Protein AF-0000000079816513 (afdb_homodimer)

Nearest PDB structures (foldseek):
  2ws3-assembly3_D  TM=4.710E-01  e=4.550E+00  Escherichia coli
  2wu5-assembly1_H  TM=4.753E-01  e=5.074E+00  Escherichia coli
  2wdq-assembly3_H  TM=4.737E-01  e=9.753E+00  Escherichia coli
  2wu5-assembly1_H  TM=4.746E-01  e=5.074E+00  Escherichia coli
  2ws3-assembly3_D  TM=4.704E-01  e=4.550E+00  Escherichia coli

Organism: NCBI:txid1608957

Solvent-accessible surface area (backbone atoms only — not comparable to full-atom values): 12950 Å² total; per-residue (Å²): 104,68,65,37,52,44,74,38,59,80,38,69,68,30,50,51,47,58,62,52,41,54,63,52,40,39,49,37,13,51,51,31,48,49,48,52,50,50,39,60,73,70,63,46,84,80,66,44,86,90,34,68,68,41,43,31,54,38,30,60,35,71,69,43,30,51,34,53,51,38,43,51,52,37,52,42,49,51,51,46,49,50,50,54,53,48,20,64,73,70,71,48,91,47,42,65,25,44,53,32,26,74,76,38,44,38,48,7,52,36,47,41,53,50,52,50,53,51,51,52,60,70,72,103,103,67,64,38,51,44,74,40,61,81,38,68,66,29,51,52,46,58,62,52,41,57,63,51,40,40,50,38,14,51,51,31,49,49,47,52,50,48,39,60,73,70,62,48,84,81,65,46,84,90,35,68,68,40,42,30,53,38,31,61,35,69,68,42,29,51,34,53,50,37,43,52,52,38,51,43,51,51,51,46,49,50,49,52,52,49,21,63,74,69,70,47,90,47,40,67,26,45,54,32,26,74,77,38,43,39,49,7,52,35,48,41,53,51,51,51,52,51,51,53,59,71,72,102

Secondary structure (DSSP, 8-state):
-HHHHHH-TT-HHHHHHHHHHHHHHHHHHHHHHHHHHHHHHTTPPPP-TT-HHHHHHHHHSHHHHHHHHHHHHHHHHHHHHHHHHHHHHHT---HHHHHHHHHSHHHHHHHHHHHHHHHHHHH-/-HHHHHH-TT-HHHHHHHHHHHHHHHHHHHHHHHHHHHHHHTTPPPP-TT-HHHHHHHHHSHHHHHHHHHHHHHHHHHHHHHHHHHHHHHT---HHHHHHHHHSHHHHHHHHHHHHHHHHHHH-

pLDDT: mean 93.02, std 5.75, range [75.5, 98.88]

Foldseek 3Di:
DLCCLQPPLPDPVNVVVLVVVVVVLVVLVVVLVVLVVVCVVVPHDDADPVDPVSLVVLCVDPSSVVSVVSVLVSVLSVVLSVLSVVCVVLVHNLNVLSVCSVVPNVVSSVVSVVSVVVSVVVVD/DLCCLQPPLPDPVNVVVLVVVVVVLVVLVVVLVVLVVVCVVVPHDDADPVDPVSLVVLCVDPSSVVSVVSVLVSVLSVVLSVLSVVCVVLVHNLNVLSVCSVVPNVVSSVVSVVSVVVSVVVVD

Radius of gyration: 18.09 Å; Cα contacts (8 Å, |Δi|>4): 274; chains: 2; bounding box: 40×44×42 Å

InterPro domains:
  IPR025461 ABA DEFICIENT 4-like [PF14108] (1-112)

Structure (mmCIF, N/CA/C/O backbone):
data_AF-0000000079816513-model_v1
#
loop_
_entity.id
_entity.type
_entity.pdbx_description
1 polymer 'DUF4281 domain-containing protein'
#
loop_
_atom_site.group_PDB
_atom_site.id
_atom_site.type_symbol
_atom_site.label_atom_id
_atom_site.label_alt_id
_atom_site.label_comp_id
_atom_site.label_asym_id
_atom_site.label_entity_id
_atom_site.label_seq_id
_atom_site.pdbx_PDB_ins_code
_atom_site.Cartn_x
_atom_site.Cartn_y
_atom_site.Cartn_z
_atom_site.occupancy
_atom_site.B_iso_or_equiv
_atom_site.auth_seq_id
_atom_site.auth_comp_id
_atom_site.auth_asym_id
_atom_site.auth_atom_id
_atom_site.pdbx_PDB_model_num
ATOM 1 N N . MET A 1 1 ? 3.326 -4.809 16.141 1 92.5 1 MET A N 1
ATOM 2 C CA . MET A 1 1 ? 3.068 -3.479 15.594 1 92.5 1 MET A CA 1
ATOM 3 C C . MET A 1 1 ? 1.571 -3.244 15.414 1 92.5 1 MET A C 1
ATOM 5 O O . MET A 1 1 ? 0.968 -2.465 16.156 1 92.5 1 MET A O 1
ATOM 9 N N . TRP A 1 2 ? 0.868 -4.16 14.773 1 96 2 TRP A N 1
ATOM 10 C CA . TRP A 1 2 ? -0.546 -4.004 14.445 1 96 2 TRP A CA 1
ATOM 11 C C . TRP A 1 2 ? -1.397 -4.012 15.711 1 96 2 TRP A C 1
ATOM 13 O O . TRP A 1 2 ? -2.227 -3.121 15.914 1 96 2 TRP A O 1
ATOM 23 N N . LEU A 1 3 ? -1.131 -4.996 16.625 1 97.25 3 LEU A N 1
ATOM 24 C CA . LEU A 1 3 ? -1.917 -5.086 17.859 1 97.25 3 LEU A CA 1
ATOM 25 C C . LEU A 1 3 ? -1.708 -3.852 18.719 1 97.25 3 LEU A C 1
ATOM 27 O O . LEU A 1 3 ? -2.646 -3.371 19.359 1 97.25 3 LEU A O 1
ATOM 31 N N . ALA A 1 4 ? -0.49 -3.391 18.781 1 97.94 4 ALA A N 1
ATOM 32 C CA . ALA A 1 4 ? -0.2 -2.186 19.547 1 97.94 4 ALA A CA 1
ATOM 33 C C . ALA A 1 4 ? -0.956 -0.982 19 1 97.94 4 ALA A C 1
ATOM 35 O O . ALA A 1 4 ? -1.536 -0.2 19.75 1 97.94 4 ALA A O 1
ATOM 36 N N . MET A 1 5 ? -1.016 -0.822 17.672 1 98.31 5 MET A N 1
ATOM 37 C CA . MET A 1 5 ? -1.711 0.293 17.031 1 98.31 5 MET A CA 1
ATOM 38 C C . MET A 1 5 ? -3.217 0.198 17.25 1 98.31 5 MET A C 1
ATOM 40 O O . MET A 1 5 ? -3.896 1.218 17.375 1 98.31 5 MET A O 1
ATOM 44 N N . ILE A 1 6 ? -3.691 -1.018 17.297 1 98.56 6 ILE A N 1
ATOM 45 C CA . ILE A 1 6 ? -5.129 -1.233 17.391 1 98.56 6 ILE A CA 1
ATOM 46 C C . ILE A 1 6 ? -5.578 -1.079 18.844 1 98.56 6 ILE A C 1
ATOM 48 O O . ILE A 1 6 ? -6.574 -0.41 19.125 1 98.56 6 ILE A O 1
ATOM 52 N N . VAL A 1 7 ? -4.836 -1.61 19.828 1 98.31 7 VAL A N 1
ATOM 53 C CA . VAL A 1 7 ? -5.293 -1.73 21.203 1 98.31 7 VAL A CA 1
ATOM 54 C C . VAL A 1 7 ? -4.844 -0.51 22 1 98.31 7 VAL A C 1
ATOM 56 O O . VAL A 1 7 ? -5.594 0.003 22.844 1 98.31 7 VAL A O 1
ATOM 59 N N . LEU A 1 8 ? -3.652 -0.041 21.812 1 97.81 8 LEU A N 1
ATOM 60 C CA . LEU A 1 8 ? -3.096 1.072 22.562 1 97.81 8 LEU A CA 1
ATOM 61 C C . LEU A 1 8 ? -2.453 2.098 21.641 1 97.81 8 LEU A C 1
ATOM 63 O O . LEU A 1 8 ? -1.243 2.328 21.703 1 97.81 8 LEU A O 1
ATOM 67 N N . PRO A 1 9 ? -3.215 2.807 20.875 1 97.12 9 PRO A N 1
ATOM 68 C CA . PRO A 1 9 ? -2.686 3.666 19.812 1 97.12 9 PRO A CA 1
ATOM 69 C C . PRO A 1 9 ? -1.878 4.844 20.359 1 97.12 9 PRO A C 1
ATOM 71 O O . PRO A 1 9 ? -1.025 5.391 19.656 1 97.12 9 PRO A O 1
ATOM 74 N N . ARG A 1 10 ? -2.062 5.16 21.594 1 97.75 10 ARG A N 1
ATOM 75 C CA . ARG A 1 10 ? -1.389 6.344 22.109 1 97.75 10 ARG A CA 1
ATOM 76 C C . ARG A 1 10 ? -0.247 5.961 23.047 1 97.75 10 ARG A C 1
ATOM 78 O O . ARG A 1 10 ? 0.446 6.832 23.578 1 97.75 10 ARG A O 1
ATOM 85 N N . ALA A 1 11 ? -0.137 4.734 23.25 1 98.06 11 ALA A N 1
ATOM 86 C CA . ALA A 1 11 ? 0.896 4.277 24.172 1 98.06 11 ALA A CA 1
ATOM 87 C C . ALA A 1 11 ? 2.289 4.633 23.656 1 98.06 11 ALA A C 1
ATOM 89 O O . ALA A 1 11 ? 2.535 4.617 22.453 1 98.06 11 ALA A O 1
ATOM 90 N N . THR A 1 12 ? 3.209 4.898 24.578 1 97.44 12 THR A N 1
ATOM 91 C CA . THR A 1 12 ? 4.594 5.219 24.25 1 97.44 12 THR A CA 1
ATOM 92 C C . THR A 1 12 ? 5.238 4.082 23.469 1 97.44 12 THR A C 1
ATOM 94 O O . THR A 1 12 ? 5.977 4.32 22.5 1 97.44 12 THR A O 1
ATOM 97 N N . LEU A 1 13 ? 4.93 2.902 23.891 1 96.88 13 LEU A N 1
ATOM 98 C CA . LEU A 1 13 ? 5.469 1.743 23.188 1 96.88 13 LEU A CA 1
ATOM 99 C C . LEU A 1 13 ? 4.992 1.714 21.734 1 96.88 13 LEU A C 1
ATOM 101 O O . LEU A 1 13 ? 5.758 1.379 20.828 1 96.88 13 LEU A O 1
ATOM 105 N N . THR A 1 14 ? 3.748 1.99 21.5 1 97.62 14 THR A N 1
ATOM 106 C CA . THR A 1 14 ? 3.197 2.012 20.156 1 97.62 14 THR A CA 1
ATOM 107 C C . THR A 1 14 ? 3.9 3.062 19.297 1 97.62 14 THR A C 1
ATOM 109 O O . THR A 1 14 ? 4.273 2.791 18.156 1 97.62 14 THR A O 1
ATOM 112 N N . ARG A 1 15 ? 4.125 4.176 19.859 1 95.31 15 ARG A N 1
ATOM 113 C CA . ARG A 1 15 ? 4.805 5.25 19.141 1 95.31 15 ARG A CA 1
ATOM 114 C C . ARG A 1 15 ? 6.223 4.84 18.766 1 95.31 15 ARG A C 1
ATOM 116 O O . ARG A 1 15 ? 6.691 5.152 17.672 1 95.31 15 ARG A O 1
ATOM 123 N N . ARG A 1 16 ? 6.844 4.207 19.688 1 95.44 16 ARG A N 1
ATOM 124 C CA . ARG A 1 16 ? 8.195 3.73 19.422 1 95.44 16 ARG A CA 1
ATOM 125 C C . ARG A 1 16 ? 8.203 2.695 18.297 1 95.44 16 ARG A C 1
ATOM 127 O O . ARG A 1 16 ? 9.094 2.699 17.453 1 95.44 16 ARG A O 1
ATOM 134 N N . LEU A 1 17 ? 7.281 1.801 18.312 1 95.31 17 LEU A N 1
ATOM 135 C CA . LEU A 1 17 ? 7.172 0.769 17.297 1 95.31 17 LEU A CA 1
ATOM 136 C C . LEU A 1 17 ? 6.879 1.386 15.93 1 95.31 17 LEU A C 1
ATOM 138 O O . LEU A 1 17 ? 7.457 0.974 14.922 1 95.31 17 LEU A O 1
ATOM 142 N N . VAL A 1 18 ? 6.027 2.307 15.867 1 95.06 18 VAL A N 1
ATOM 143 C CA . VAL A 1 18 ? 5.66 2.969 14.625 1 95.06 18 VAL A CA 1
ATOM 144 C C . VAL A 1 18 ? 6.867 3.715 14.062 1 95.06 18 VAL A C 1
ATOM 146 O O . VAL A 1 18 ? 7.094 3.719 12.852 1 95.06 18 VAL A O 1
ATOM 149 N N . ARG A 1 19 ? 7.633 4.312 14.914 1 91.88 19 ARG A N 1
ATOM 150 C CA . ARG A 1 19 ? 8.852 4.98 14.469 1 91.88 19 ARG A CA 1
ATOM 151 C C . ARG A 1 19 ? 9.844 3.977 13.891 1 91.88 19 ARG A C 1
ATOM 153 O O . ARG A 1 19 ? 10.562 4.285 12.93 1 91.88 19 ARG A O 1
AT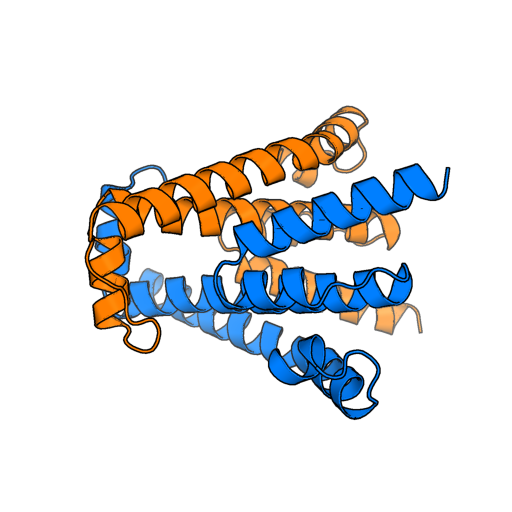OM 160 N N . ALA A 1 20 ? 9.836 2.816 14.484 1 91.56 20 ALA A N 1
ATOM 161 C CA . ALA A 1 20 ? 10.75 1.766 14.047 1 91.56 20 ALA A CA 1
ATOM 162 C C . ALA A 1 20 ? 10.281 1.143 12.734 1 91.56 20 ALA A C 1
ATOM 164 O O . ALA A 1 20 ? 11.023 0.397 12.094 1 91.56 20 ALA A O 1
ATOM 165 N N . ALA A 1 21 ? 9.117 1.467 12.305 1 91.38 21 ALA A N 1
ATOM 166 C CA . ALA A 1 21 ? 8.562 0.922 11.07 1 91.38 21 ALA A CA 1
ATOM 167 C C . ALA A 1 21 ? 9.336 1.415 9.852 1 91.38 21 ALA A C 1
ATOM 169 O O . ALA A 1 21 ? 9.398 0.729 8.828 1 91.38 21 ALA A O 1
ATOM 170 N N . VAL A 1 22 ? 10.023 2.539 9.953 1 88.94 22 VAL A N 1
ATOM 171 C CA . VAL A 1 22 ? 10.719 3.131 8.812 1 88.94 22 VAL A CA 1
ATOM 172 C C . VAL A 1 22 ? 11.875 2.23 8.383 1 88.94 22 VAL A C 1
ATOM 174 O O . VAL A 1 22 ? 11.961 1.837 7.219 1 88.94 22 VAL A O 1
ATOM 177 N N . PRO A 1 23 ? 12.766 1.789 9.328 1 91.44 23 PRO A N 1
ATOM 178 C CA . PRO A 1 23 ? 13.812 0.866 8.883 1 91.44 23 PRO A CA 1
ATOM 179 C C . PRO A 1 23 ? 13.258 -0.477 8.414 1 91.44 23 PRO A C 1
ATOM 181 O O . PRO A 1 23 ? 13.836 -1.111 7.527 1 91.44 23 PRO A O 1
ATOM 184 N N . LEU A 1 24 ? 12.172 -0.895 8.977 1 94.19 24 LEU A N 1
ATOM 185 C CA . LEU A 1 24 ? 11.539 -2.133 8.531 1 94.19 24 LEU A CA 1
ATOM 186 C C . LEU A 1 24 ? 11.039 -2 7.098 1 94.19 24 LEU A C 1
ATOM 188 O O . LEU A 1 24 ? 11.188 -2.922 6.293 1 94.19 24 LEU A O 1
ATOM 192 N N . GLN A 1 25 ? 10.461 -0.895 6.84 1 94.69 25 GLN A N 1
ATOM 193 C CA . GLN A 1 25 ? 10.016 -0.613 5.48 1 94.69 25 GLN A CA 1
ATOM 194 C C . GLN A 1 25 ? 11.188 -0.625 4.5 1 94.69 25 GLN A C 1
ATOM 196 O O . GLN A 1 25 ? 11.078 -1.174 3.402 1 94.69 25 GLN A O 1
ATOM 201 N N . ALA A 1 26 ? 12.234 -0.064 4.891 1 93.25 26 ALA A N 1
ATOM 202 C CA . ALA A 1 26 ? 13.438 -0.032 4.055 1 93.25 26 ALA A CA 1
ATOM 203 C C . ALA A 1 26 ? 13.969 -1.439 3.812 1 93.25 26 ALA A C 1
ATOM 205 O O . ALA A 1 26 ? 14.375 -1.773 2.695 1 93.25 26 ALA A O 1
ATOM 206 N N . ALA A 1 27 ? 13.969 -2.225 4.844 1 96.19 27 ALA A N 1
ATOM 207 C CA . ALA A 1 27 ? 14.453 -3.6 4.73 1 96.19 27 ALA A CA 1
ATOM 208 C C . ALA A 1 27 ? 13.586 -4.406 3.771 1 96.19 27 ALA A C 1
ATOM 210 O O . ALA A 1 27 ? 14.102 -5.168 2.945 1 96.19 27 ALA A O 1
ATOM 211 N N . LEU A 1 28 ? 12.297 -4.25 3.91 1 96.69 28 LEU A N 1
ATOM 212 C CA . LEU A 1 28 ? 11.375 -4.926 3.004 1 96.69 28 LEU A CA 1
ATOM 213 C C . LEU A 1 28 ? 11.578 -4.457 1.568 1 96.69 28 LEU A C 1
ATOM 215 O O . LEU A 1 28 ? 11.602 -5.27 0.64 1 96.69 28 LEU A O 1
ATOM 219 N N . GLY A 1 29 ? 11.703 -3.143 1.398 1 97.38 29 GLY A N 1
ATOM 220 C CA . GLY A 1 29 ? 11.945 -2.588 0.076 1 97.38 29 GLY A CA 1
ATOM 221 C C . GLY A 1 29 ? 13.227 -3.098 -0.558 1 97.38 29 GLY A C 1
ATOM 222 O O . GLY A 1 29 ? 13.234 -3.494 -1.726 1 97.38 29 GLY A O 1
ATOM 223 N N . LEU A 1 30 ? 14.312 -3.158 0.204 1 96.5 30 LEU A N 1
ATOM 224 C CA . LEU A 1 30 ? 15.602 -3.625 -0.296 1 96.5 30 LEU A CA 1
ATOM 225 C C . LEU A 1 30 ? 15.562 -5.117 -0.6 1 96.5 30 LEU A C 1
ATOM 227 O O . LEU A 1 30 ? 16.141 -5.574 -1.584 1 96.5 30 LEU A O 1
ATOM 231 N N . GLY A 1 31 ? 14.961 -5.848 0.32 1 96.94 31 GLY A N 1
ATOM 232 C CA . GLY A 1 31 ? 14.758 -7.262 0.039 1 96.94 31 GLY A CA 1
ATOM 233 C C . GLY A 1 31 ? 13.984 -7.512 -1.239 1 96.94 31 GLY A C 1
ATOM 234 O O . GLY A 1 31 ? 14.352 -8.375 -2.041 1 96.94 31 GLY A O 1
ATOM 235 N N . TYR A 1 32 ? 12.875 -6.809 -1.426 1 97.31 32 TYR A N 1
ATOM 236 C CA . TYR A 1 32 ? 12.07 -6.875 -2.639 1 97.31 32 TYR A CA 1
ATOM 237 C C . TYR A 1 32 ? 12.914 -6.582 -3.873 1 97.31 32 TYR A C 1
ATOM 239 O O . TYR A 1 32 ? 12.875 -7.336 -4.848 1 97.31 32 TYR A O 1
ATOM 247 N N . VAL A 1 33 ? 13.695 -5.52 -3.867 1 95.56 33 VAL A N 1
ATOM 248 C CA . VAL A 1 33 ? 14.539 -5.109 -4.984 1 95.56 33 VAL A CA 1
ATOM 249 C C . VAL A 1 33 ? 15.594 -6.176 -5.254 1 95.56 33 VAL A C 1
ATOM 251 O O . VAL A 1 33 ? 15.898 -6.477 -6.41 1 95.56 33 VAL A O 1
ATOM 254 N N . GLY A 1 34 ? 16.156 -6.695 -4.195 1 95.75 34 GLY A N 1
ATOM 255 C CA . GLY A 1 34 ? 17.125 -7.766 -4.352 1 95.75 34 GLY A CA 1
ATOM 256 C C . GLY A 1 34 ? 16.562 -8.992 -5.047 1 95.75 34 GLY A C 1
ATOM 257 O O . GLY A 1 34 ? 17.203 -9.562 -5.934 1 95.75 34 GLY A O 1
ATOM 258 N N . LEU A 1 35 ? 15.391 -9.375 -4.637 1 94.19 35 LEU A N 1
ATOM 259 C CA . LEU A 1 35 ? 14.742 -10.547 -5.215 1 94.19 35 LEU A CA 1
ATOM 260 C C . LEU A 1 35 ? 14.438 -10.32 -6.691 1 94.19 35 LEU A C 1
ATOM 262 O O . LEU A 1 35 ? 14.703 -11.188 -7.523 1 94.19 35 LEU A O 1
ATOM 266 N N . ILE A 1 36 ? 13.828 -9.156 -6.992 1 91.25 36 ILE A N 1
ATOM 267 C CA . ILE A 1 36 ? 13.492 -8.836 -8.375 1 91.25 36 ILE A CA 1
ATOM 268 C C . ILE A 1 36 ? 14.766 -8.781 -9.219 1 91.25 36 ILE A C 1
ATOM 270 O O . ILE A 1 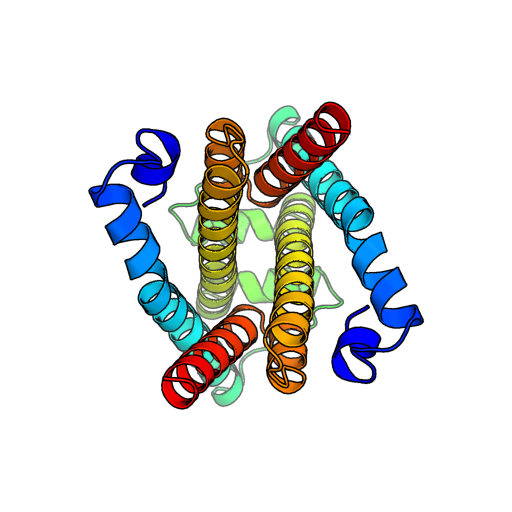36 ? 14.805 -9.305 -10.328 1 91.25 36 ILE A O 1
ATOM 274 N N . GLY A 1 37 ? 15.742 -8.125 -8.703 1 91.5 37 GLY A N 1
ATOM 275 C CA . GLY A 1 37 ? 17.016 -8.039 -9.398 1 91.5 37 GLY A CA 1
ATOM 276 C C . GLY A 1 37 ? 17.625 -9.398 -9.68 1 91.5 37 GLY A C 1
ATOM 277 O O . GLY A 1 37 ? 18.141 -9.641 -10.781 1 91.5 37 GLY A O 1
ATOM 278 N N . ARG A 1 38 ? 17.625 -10.211 -8.695 1 91.56 38 ARG A N 1
ATOM 279 C CA . ARG A 1 38 ? 18.156 -11.562 -8.867 1 91.56 38 ARG A CA 1
ATOM 280 C C . ARG A 1 38 ? 17.391 -12.32 -9.938 1 91.56 38 ARG A C 1
ATOM 282 O O . ARG A 1 38 ? 17.969 -13.031 -10.75 1 91.56 38 ARG A O 1
ATOM 289 N N . GLY A 1 39 ? 16.109 -12.234 -9.859 1 87.81 39 GLY A N 1
ATOM 290 C CA . GLY A 1 39 ? 15.281 -12.883 -10.867 1 87.81 39 GLY A CA 1
ATOM 291 C C . GLY A 1 39 ? 15.594 -12.422 -12.281 1 87.81 39 GLY A C 1
ATOM 292 O O . GLY A 1 39 ? 15.68 -13.234 -13.203 1 87.81 39 GLY A O 1
ATOM 293 N N . ILE A 1 40 ? 15.742 -11.164 -12.484 1 85.88 40 ILE A N 1
ATOM 294 C CA . ILE A 1 40 ? 16.062 -10.594 -13.789 1 85.88 40 ILE A CA 1
ATOM 295 C C . ILE A 1 40 ? 17.453 -11.055 -14.227 1 85.88 40 ILE A C 1
ATOM 297 O O . ILE A 1 40 ? 17.641 -11.484 -15.367 1 85.88 40 ILE A O 1
ATOM 301 N N . ALA A 1 41 ? 18.328 -11.055 -13.352 1 88.25 41 ALA A N 1
ATOM 302 C CA . ALA A 1 41 ? 19.703 -11.406 -13.648 1 88.25 41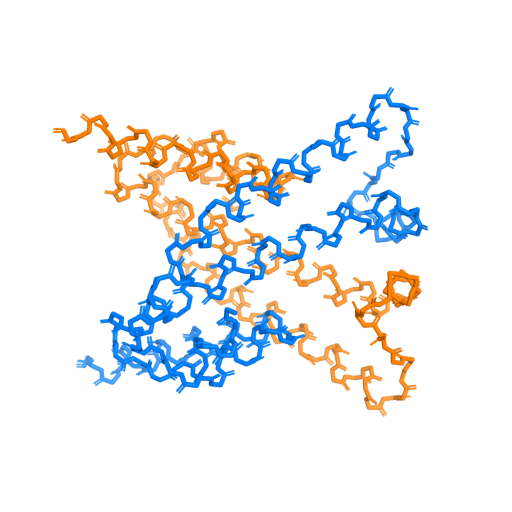 ALA A CA 1
ATOM 303 C C . ALA A 1 41 ? 19.828 -12.875 -14.055 1 88.25 41 ALA A C 1
ATOM 305 O O . ALA A 1 41 ? 20.641 -13.227 -14.914 1 88.25 41 ALA A O 1
ATOM 306 N N . LEU A 1 42 ? 19.047 -13.664 -13.508 1 88.5 42 LEU A N 1
ATOM 307 C CA . LEU A 1 42 ? 19.141 -15.102 -13.734 1 88.5 42 LEU A CA 1
ATOM 308 C C . LEU A 1 42 ? 18.266 -15.531 -14.898 1 88.5 42 LEU A C 1
ATOM 310 O O . LEU A 1 42 ? 18.219 -16.719 -15.258 1 88.5 42 LEU A O 1
ATOM 314 N N . GLY A 1 43 ? 17.688 -14.555 -15.492 1 79.62 43 GLY A N 1
ATOM 315 C CA . GLY A 1 43 ? 16.891 -14.844 -16.672 1 79.62 43 GLY A CA 1
ATOM 316 C C . GLY A 1 43 ? 15.555 -15.492 -16.344 1 79.62 43 GLY A C 1
ATOM 317 O O . GLY A 1 43 ? 15.078 -16.359 -17.094 1 79.62 43 GLY A O 1
ATOM 318 N N . GLY A 1 44 ? 15.109 -15.195 -15.258 1 75.62 44 GLY A N 1
ATOM 319 C CA . GLY A 1 44 ? 13.812 -15.734 -14.898 1 75.62 44 GLY A CA 1
ATOM 320 C C . GLY A 1 44 ? 12.695 -15.273 -15.812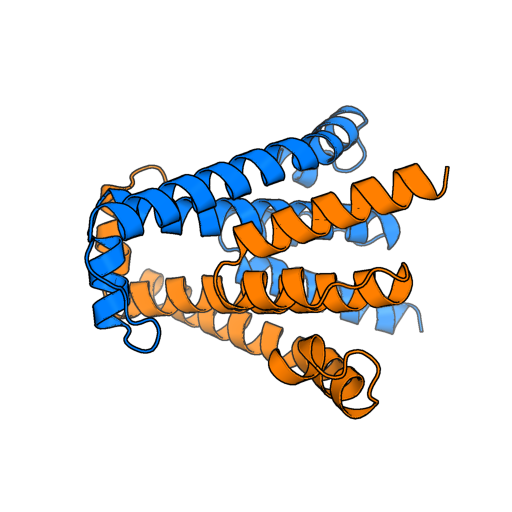 1 75.62 44 GLY A C 1
ATOM 321 O O . GLY A 1 44 ? 12.883 -14.359 -16.625 1 75.62 44 GLY A O 1
ATOM 322 N N . GLU A 1 45 ? 11.648 -16 -15.852 1 77.19 45 GLU A N 1
ATOM 323 C CA . GLU A 1 45 ? 10.508 -15.688 -16.703 1 77.19 45 GLU A CA 1
ATOM 324 C C . GLU A 1 45 ? 10.008 -14.266 -16.438 1 77.19 45 GLU A C 1
ATOM 326 O O . GLU A 1 45 ? 9.914 -13.836 -15.289 1 77.19 45 GLU A O 1
ATOM 331 N N . ARG A 1 46 ? 9.875 -13.68 -17.516 1 82.56 46 ARG A N 1
ATOM 332 C CA . ARG A 1 46 ? 9.359 -12.312 -17.422 1 82.56 46 ARG A CA 1
ATOM 333 C C . ARG A 1 46 ? 7.852 -12.312 -17.219 1 82.56 46 ARG A C 1
ATOM 335 O O . ARG A 1 46 ? 7.121 -12.992 -17.938 1 82.56 46 ARG A O 1
ATOM 342 N N . VAL A 1 47 ? 7.457 -11.516 -16.266 1 83.62 47 VAL A N 1
ATOM 343 C CA . VAL A 1 47 ? 6.035 -11.43 -15.961 1 83.62 47 VAL A CA 1
ATOM 344 C C . VAL A 1 47 ? 5.398 -10.289 -16.75 1 83.62 47 VAL A C 1
ATOM 346 O O . VAL A 1 47 ? 5.926 -9.172 -16.766 1 83.62 47 VAL A O 1
ATOM 349 N N . ASP A 1 48 ? 4.379 -10.602 -17.5 1 84.5 48 ASP A N 1
ATOM 350 C CA . ASP A 1 48 ? 3.543 -9.594 -18.141 1 84.5 48 ASP A CA 1
ATOM 351 C C . ASP A 1 48 ? 2.434 -9.117 -17.219 1 84.5 48 ASP A C 1
ATOM 353 O O . ASP A 1 48 ? 1.421 -9.797 -17.047 1 84.5 48 ASP A O 1
ATOM 357 N N . PHE A 1 49 ? 2.473 -7.957 -16.781 1 79.69 49 PHE A N 1
ATOM 358 C CA . PHE A 1 49 ? 1.577 -7.465 -15.742 1 79.69 49 PHE A CA 1
ATOM 359 C C . PHE A 1 49 ? 0.241 -7.035 -16.344 1 79.69 49 PHE A C 1
ATOM 361 O O . PHE A 1 49 ? -0.707 -6.746 -15.609 1 79.69 49 PHE A O 1
ATOM 368 N N . THR A 1 50 ? 0.104 -7.027 -17.562 1 80.62 50 THR A N 1
ATOM 369 C CA . THR A 1 50 ? -1.17 -6.715 -18.203 1 80.62 50 THR A CA 1
ATOM 370 C C . THR A 1 50 ? -1.989 -7.984 -18.422 1 80.62 50 THR A C 1
ATOM 372 O O . THR A 1 50 ? -3.158 -7.914 -18.812 1 80.62 50 THR A O 1
ATOM 375 N N . ASP A 1 51 ? -1.363 -9.133 -18.109 1 83.25 51 ASP A N 1
ATOM 376 C CA . ASP A 1 51 ? -1.988 -10.445 -18.234 1 83.25 51 ASP A CA 1
ATOM 377 C C . ASP A 1 51 ? -2.066 -11.156 -16.891 1 83.25 51 ASP A C 1
ATOM 379 O O . ASP A 1 51 ? -1.044 -11.57 -16.344 1 83.25 51 ASP A O 1
ATOM 383 N N . GLY A 1 52 ? -3.283 -11.406 -16.484 1 80.5 52 GLY A N 1
ATOM 384 C CA . GLY A 1 52 ? -3.496 -12.023 -15.18 1 80.5 52 GLY A CA 1
ATOM 385 C C . GLY A 1 52 ? -2.912 -13.414 -15.078 1 80.5 52 GLY A C 1
ATOM 386 O O . GLY A 1 52 ? -2.391 -13.805 -14.031 1 80.5 52 GLY A O 1
ATOM 387 N N . GLU A 1 53 ? -3.01 -14.148 -16.203 1 84.81 53 GLU A N 1
ATOM 388 C CA . GLU A 1 53 ? -2.441 -15.492 -16.203 1 84.81 53 GLU A CA 1
ATOM 389 C C . GLU A 1 53 ? -0.923 -15.453 -16.047 1 84.81 53 GLU A C 1
ATOM 391 O O . GLU A 1 53 ? -0.338 -16.297 -15.375 1 84.81 53 GLU A O 1
ATOM 396 N N . SER A 1 54 ? -0.353 -14.578 -16.656 1 87.88 54 SER A N 1
ATOM 397 C CA . SER A 1 54 ? 1.091 -14.398 -16.547 1 87.88 54 SER A CA 1
ATOM 398 C C . SER A 1 54 ? 1.488 -14.047 -15.117 1 87.88 54 SER A C 1
ATOM 400 O O . SER A 1 54 ? 2.479 -14.562 -14.594 1 87.88 54 SER A O 1
ATOM 402 N N . VAL A 1 55 ? 0.727 -13.188 -14.477 1 84.06 55 VAL A N 1
ATOM 403 C CA . VAL A 1 55 ? 0.996 -12.812 -13.094 1 84.06 55 VAL A CA 1
ATOM 404 C C . VAL A 1 55 ? 0.852 -14.031 -12.188 1 84.06 55 VAL A C 1
ATOM 406 O O . VAL A 1 55 ? 1.707 -14.281 -11.336 1 84.06 55 VAL A O 1
ATOM 409 N N . ALA A 1 56 ? -0.163 -14.75 -12.453 1 86.38 56 ALA A N 1
ATOM 410 C CA . ALA A 1 56 ? -0.407 -15.953 -11.656 1 86.38 56 ALA A CA 1
ATOM 411 C C . ALA A 1 56 ? 0.745 -16.938 -11.797 1 86.38 56 ALA A C 1
ATOM 413 O O . ALA A 1 56 ? 1.168 -17.547 -10.812 1 86.38 56 ALA A O 1
ATOM 414 N N . ARG A 1 57 ? 1.215 -17.109 -12.938 1 86.69 57 ARG A N 1
ATOM 415 C CA . ARG A 1 57 ? 2.34 -18 -13.164 1 86.69 57 ARG A CA 1
ATOM 416 C C . ARG A 1 57 ? 3.596 -17.5 -12.461 1 86.69 57 ARG A C 1
ATOM 418 O O . ARG A 1 57 ? 4.379 -18.297 -11.938 1 86.69 57 ARG A O 1
ATOM 425 N N . GLY A 1 58 ? 3.773 -16.234 -12.547 1 86.25 58 GLY A N 1
ATOM 426 C CA . GLY A 1 58 ? 4.891 -15.641 -11.828 1 86.25 58 GLY A CA 1
ATOM 427 C C . GLY A 1 58 ? 4.84 -15.898 -10.336 1 86.25 58 GLY A C 1
ATOM 428 O O . GLY A 1 58 ? 5.863 -16.188 -9.719 1 86.25 58 GLY A O 1
ATOM 429 N N . MET A 1 59 ? 3.631 -15.867 -9.828 1 85.25 59 MET A N 1
ATOM 430 C CA . MET A 1 59 ? 3.48 -16.031 -8.383 1 85.25 59 MET A CA 1
ATOM 431 C C . MET A 1 59 ? 3.508 -17.516 -8.008 1 85.25 59 MET A C 1
ATOM 433 O O . MET A 1 59 ? 3.605 -17.859 -6.828 1 85.25 59 MET A O 1
ATOM 437 N N . ALA A 1 60 ? 3.408 -18.312 -8.961 1 85.12 60 ALA A N 1
ATOM 438 C CA . ALA A 1 60 ? 3.537 -19.75 -8.711 1 85.12 60 ALA A CA 1
ATOM 439 C C . ALA A 1 60 ? 5 -20.141 -8.516 1 85.12 60 ALA A C 1
ATOM 441 O O . ALA A 1 60 ? 5.297 -21.203 -7.957 1 85.12 60 ALA A O 1
ATOM 442 N N . ASN A 1 61 ? 5.852 -19.344 -9.039 1 86.62 61 ASN A N 1
ATOM 443 C CA . ASN A 1 61 ? 7.277 -19.5 -8.773 1 86.62 61 ASN A CA 1
ATOM 444 C C . ASN A 1 61 ? 7.641 -19.031 -7.363 1 86.62 61 ASN A C 1
ATOM 446 O O . ASN A 1 61 ? 7.211 -17.969 -6.93 1 86.62 61 ASN A O 1
ATOM 450 N N . PRO A 1 62 ? 8.414 -19.875 -6.617 1 86.19 62 PRO A N 1
ATOM 451 C CA . PRO A 1 62 ? 8.695 -19.531 -5.223 1 86.19 62 PRO A CA 1
ATOM 452 C C . PRO A 1 62 ? 9.344 -18.156 -5.066 1 86.19 62 PRO A C 1
ATOM 454 O O . PRO A 1 62 ? 9.016 -17.406 -4.141 1 86.19 62 PRO A O 1
ATOM 457 N N . GLU A 1 63 ? 10.281 -17.812 -5.863 1 87.94 63 GLU A N 1
ATOM 458 C CA . GLU A 1 63 ? 10.93 -16.516 -5.777 1 87.94 63 GLU A CA 1
ATOM 459 C C . GLU A 1 63 ? 9.961 -15.391 -6.121 1 87.94 63 GLU A C 1
ATOM 461 O O . GLU A 1 63 ? 9.992 -14.328 -5.496 1 87.94 63 GLU A O 1
ATOM 466 N N . GLY A 1 64 ? 9.211 -15.578 -7.172 1 88.94 64 GLY A N 1
ATOM 467 C CA . GLY A 1 64 ? 8.195 -14.609 -7.527 1 88.94 64 GLY A CA 1
ATOM 468 C C . GLY A 1 64 ? 7.152 -14.414 -6.441 1 88.94 64 GLY A C 1
ATOM 469 O O . GLY A 1 64 ? 6.734 -13.281 -6.172 1 88.94 64 GLY A O 1
ATOM 470 N N . MET A 1 65 ? 6.816 -15.531 -5.871 1 89.69 65 MET A N 1
ATOM 471 C CA . MET A 1 65 ? 5.859 -15.477 -4.77 1 89.69 65 MET A CA 1
ATOM 472 C C . MET A 1 65 ? 6.418 -14.672 -3.602 1 89.69 65 MET A C 1
ATOM 474 O O . MET A 1 65 ? 5.711 -13.852 -3.01 1 89.69 65 MET A O 1
ATOM 478 N N . LEU A 1 66 ? 7.613 -14.914 -3.285 1 90.81 66 LEU A N 1
ATOM 479 C CA . LEU A 1 66 ? 8.234 -14.203 -2.17 1 90.81 66 LEU A CA 1
ATOM 480 C C . LEU A 1 66 ? 8.289 -12.703 -2.443 1 90.81 66 LEU A C 1
ATOM 482 O O . LEU A 1 66 ? 8.016 -11.898 -1.553 1 90.81 66 LEU A O 1
ATOM 486 N N . ALA A 1 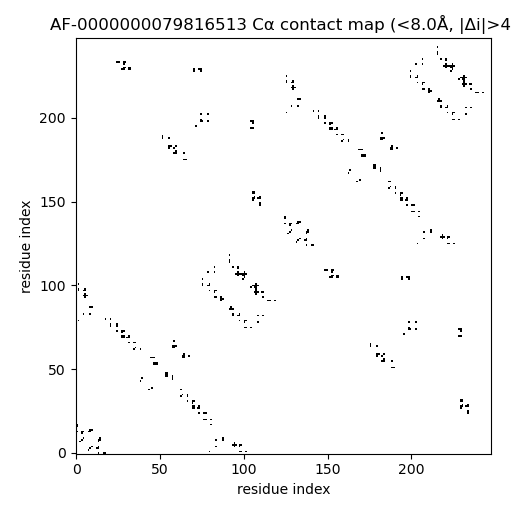67 ? 8.68 -12.297 -3.615 1 92 67 ALA A N 1
ATOM 487 C CA . ALA A 1 67 ? 8.734 -10.891 -3.99 1 92 67 ALA A CA 1
ATOM 488 C C . ALA A 1 67 ? 7.344 -10.25 -3.922 1 92 67 ALA A C 1
ATOM 490 O O . ALA A 1 67 ? 7.188 -9.148 -3.396 1 92 67 ALA A O 1
ATOM 491 N N . GLY A 1 68 ? 6.391 -10.93 -4.516 1 91.25 68 GLY A N 1
ATOM 492 C CA . GLY A 1 68 ? 5.02 -10.445 -4.445 1 91.25 68 GLY A CA 1
ATOM 493 C C . GLY A 1 68 ? 4.516 -10.289 -3.025 1 91.25 68 GLY A C 1
ATOM 494 O O . GLY A 1 68 ? 3.828 -9.312 -2.711 1 91.25 68 GLY A O 1
ATOM 495 N N . TRP A 1 69 ? 4.832 -11.297 -2.234 1 91.88 69 TRP A N 1
ATOM 496 C CA . TRP A 1 69 ? 4.422 -11.266 -0.835 1 91.88 69 TRP A CA 1
ATOM 497 C C . TRP A 1 69 ? 5.098 -10.117 -0.093 1 91.88 69 TRP A C 1
ATOM 499 O O . TRP A 1 69 ? 4.477 -9.453 0.739 1 91.88 69 TRP A O 1
ATOM 509 N N . MET A 1 70 ? 6.312 -9.883 -0.349 1 93.81 70 MET A N 1
ATOM 510 C CA . MET A 1 70 ? 7.023 -8.758 0.259 1 93.81 70 MET A CA 1
ATOM 511 C C . MET A 1 70 ? 6.398 -7.43 -0.153 1 93.81 70 MET A C 1
ATOM 513 O O . MET A 1 70 ? 6.336 -6.492 0.645 1 93.81 70 MET A O 1
ATOM 517 N N . HIS A 1 71 ? 6.047 -7.367 -1.418 1 95 71 HIS A N 1
ATOM 518 C CA . HIS A 1 71 ? 5.348 -6.176 -1.892 1 95 71 HIS A CA 1
ATOM 519 C C . HIS A 1 71 ? 4.09 -5.914 -1.069 1 95 71 HIS A C 1
ATOM 521 O O . HIS A 1 71 ? 3.852 -4.785 -0.636 1 95 71 HIS A O 1
ATOM 527 N N . TYR A 1 72 ? 3.256 -6.922 -0.799 1 94.56 72 TYR A N 1
ATOM 528 C CA . TYR A 1 72 ? 2.057 -6.809 0.022 1 94.56 72 TYR A CA 1
ATOM 529 C C . TYR A 1 72 ? 2.395 -6.273 1.409 1 94.56 72 TYR A C 1
ATOM 531 O O . TYR A 1 72 ? 1.793 -5.305 1.872 1 94.56 72 TYR A O 1
ATOM 539 N N . LEU A 1 73 ? 3.361 -6.934 2.029 1 93.94 73 LEU A N 1
ATOM 540 C CA . LEU A 1 73 ? 3.703 -6.617 3.412 1 93.94 73 LEU A CA 1
ATOM 541 C C . LEU A 1 73 ? 4.215 -5.188 3.533 1 93.94 73 LEU A C 1
ATOM 543 O O . LEU A 1 73 ? 3.857 -4.473 4.473 1 93.94 73 LEU A O 1
ATOM 547 N N . ALA A 1 74 ? 5.07 -4.805 2.623 1 96.62 74 ALA A N 1
ATOM 548 C CA . ALA A 1 74 ? 5.645 -3.465 2.656 1 96.62 74 ALA A CA 1
ATOM 549 C C . ALA A 1 74 ? 4.555 -2.398 2.598 1 96.62 74 ALA A C 1
ATOM 551 O O . ALA A 1 74 ? 4.543 -1.471 3.41 1 96.62 74 ALA A O 1
ATOM 552 N N . PHE A 1 75 ? 3.637 -2.549 1.695 1 98.06 75 PHE A N 1
ATOM 553 C CA . PHE A 1 75 ? 2.623 -1.512 1.534 1 98.06 75 PHE A CA 1
ATOM 554 C C . PHE A 1 75 ? 1.558 -1.623 2.617 1 98.06 75 PHE A C 1
ATOM 556 O O . PHE A 1 75 ? 1.008 -0.613 3.061 1 98.06 75 PHE A O 1
ATOM 563 N N . ASP A 1 76 ? 1.242 -2.832 3.082 1 96.62 76 ASP A N 1
ATOM 564 C CA . ASP A 1 76 ? 0.325 -2.975 4.211 1 96.62 76 ASP A CA 1
ATOM 565 C C . ASP A 1 76 ? 0.859 -2.256 5.445 1 96.62 76 ASP A C 1
ATOM 567 O O . ASP A 1 76 ? 0.11 -1.564 6.141 1 96.62 76 ASP A O 1
ATOM 571 N N . LEU A 1 77 ? 2.086 -2.475 5.699 1 96.56 77 LEU A N 1
ATOM 572 C CA . LEU A 1 77 ? 2.701 -1.851 6.863 1 96.56 77 LEU A CA 1
ATOM 573 C C . LEU A 1 77 ? 2.686 -0.331 6.738 1 96.56 77 LEU A C 1
ATOM 575 O O . LEU A 1 77 ? 2.311 0.371 7.68 1 96.56 77 LEU A O 1
ATOM 579 N N . PHE A 1 78 ? 3.102 0.189 5.617 1 97.88 78 PHE A N 1
ATOM 580 C CA . PHE A 1 78 ? 3.152 1.632 5.418 1 97.88 78 PHE A CA 1
ATOM 581 C C . PHE A 1 78 ? 1.769 2.25 5.582 1 97.88 78 PHE A C 1
ATOM 583 O O . PHE A 1 78 ? 1.607 3.248 6.285 1 97.88 78 PHE A O 1
ATOM 590 N N . VAL A 1 79 ? 0.796 1.635 4.926 1 97.88 79 VAL A N 1
ATOM 591 C CA . VAL A 1 79 ? -0.554 2.188 4.961 1 97.88 79 VAL A CA 1
ATOM 592 C C . VAL A 1 79 ? -1.116 2.09 6.375 1 97.88 79 VAL A C 1
ATOM 594 O O . VAL A 1 79 ? -1.793 3.006 6.848 1 97.88 79 VAL A O 1
ATOM 597 N N . GLY A 1 80 ? -0.846 0.969 7.02 1 98 80 GLY A N 1
ATOM 598 C CA . GLY A 1 80 ? -1.255 0.85 8.406 1 98 80 GLY A CA 1
ATOM 599 C C . GLY A 1 80 ? -0.677 1.936 9.297 1 98 80 GLY A C 1
ATOM 600 O O . GLY A 1 80 ? -1.391 2.525 10.109 1 98 80 GLY A O 1
ATOM 601 N N . GLU A 1 81 ? 0.59 2.215 9.172 1 97.75 81 GLU A N 1
ATOM 602 C CA . GLU A 1 81 ? 1.229 3.273 9.945 1 97.75 81 GLU A CA 1
ATOM 603 C C . GLU A 1 81 ? 0.644 4.641 9.602 1 97.75 81 GLU A C 1
ATOM 605 O O . GLU A 1 81 ? 0.436 5.473 10.484 1 97.75 81 GLU A O 1
ATOM 610 N N . TRP A 1 82 ? 0.482 4.883 8.328 1 97.31 82 TRP A N 1
ATOM 611 C CA . TRP A 1 82 ? -0.107 6.145 7.887 1 97.31 82 TRP A CA 1
ATOM 612 C C . TRP A 1 82 ? -1.482 6.352 8.516 1 97.31 82 TRP A C 1
ATOM 614 O O . TRP A 1 82 ? -1.799 7.445 8.984 1 97.31 82 TRP A O 1
ATOM 624 N N . ILE A 1 83 ? -2.309 5.266 8.477 1 98.31 83 ILE A N 1
ATOM 625 C CA . ILE A 1 83 ? -3.639 5.34 9.078 1 98.31 83 ILE A CA 1
ATOM 626 C C . ILE A 1 83 ? -3.52 5.672 10.562 1 98.31 83 ILE A C 1
ATOM 628 O O . ILE A 1 83 ? -4.219 6.555 11.062 1 98.31 83 ILE A O 1
ATOM 632 N N . HIS A 1 84 ? -2.652 4.961 11.203 1 98.5 84 HIS A N 1
ATOM 633 C CA . HIS A 1 84 ? -2.463 5.176 12.633 1 98.5 84 HIS A CA 1
ATOM 634 C C . HIS A 1 84 ? -2.07 6.621 12.93 1 98.5 84 HIS A C 1
ATOM 636 O O . HIS A 1 84 ? -2.689 7.277 13.766 1 98.5 84 HIS A O 1
ATOM 642 N N . ARG A 1 85 ? -1.125 7.172 12.234 1 97.25 85 ARG A N 1
ATOM 643 C CA . ARG A 1 85 ? -0.632 8.523 12.461 1 97.25 85 ARG A CA 1
ATOM 644 C C . ARG A 1 85 ? -1.7 9.562 12.125 1 97.25 85 ARG A C 1
ATOM 646 O O . ARG A 1 85 ? -1.92 10.508 12.891 1 97.25 85 ARG A O 1
ATOM 653 N N . THR A 1 86 ? -2.312 9.367 11.016 1 97.31 86 THR A N 1
ATOM 654 C CA . THR A 1 86 ? -3.342 10.305 10.586 1 97.31 86 THR A CA 1
ATOM 655 C C . THR A 1 86 ? -4.516 10.312 11.562 1 97.31 86 THR A C 1
ATOM 657 O O . THR A 1 86 ? -5.051 11.375 11.883 1 97.31 86 THR A O 1
ATOM 660 N N . ALA A 1 87 ? -4.875 9.125 11.977 1 98.06 87 ALA A N 1
ATOM 661 C CA . ALA A 1 87 ? -5.984 9.008 12.922 1 98.06 87 ALA A CA 1
ATOM 662 C C . ALA A 1 87 ? -5.676 9.75 14.219 1 98.06 87 ALA A C 1
ATOM 664 O O . ALA A 1 87 ? -6.543 10.438 14.773 1 98.06 87 ALA A O 1
ATOM 665 N N . LEU A 1 88 ? -4.469 9.578 14.695 1 97.62 88 LEU A N 1
ATOM 666 C CA . LEU A 1 88 ? -4.062 10.266 15.922 1 97.62 88 LEU A CA 1
ATOM 667 C C . LEU A 1 88 ? -4.074 11.781 15.727 1 97.62 88 LEU A C 1
ATOM 669 O O . LEU A 1 88 ? -4.566 12.516 16.578 1 97.62 88 LEU A O 1
ATOM 673 N N . GLU A 1 89 ? -3.561 12.211 14.617 1 96.62 89 GLU A N 1
ATOM 674 C CA . GLU A 1 89 ? -3.475 13.633 14.32 1 96.62 89 GLU A CA 1
ATOM 675 C C . GLU A 1 89 ? -4.863 14.25 14.172 1 96.62 89 GLU A C 1
ATOM 677 O O . GLU A 1 89 ? -5.086 15.391 14.578 1 96.62 89 GLU A O 1
ATOM 682 N N . GLU A 1 90 ? -5.742 13.57 13.609 1 97.06 90 GLU A N 1
ATOM 683 C CA . GLU A 1 90 ? -7.035 14.148 13.258 1 97.06 90 GLU A CA 1
ATOM 684 C C . GLU A 1 90 ? -8.109 13.758 14.266 1 97.06 90 GLU A C 1
ATOM 686 O O . GLU A 1 90 ? -9.266 14.164 14.141 1 97.06 90 GLU A O 1
ATOM 691 N N . GLY A 1 91 ? -7.738 12.969 15.242 1 97.06 91 GLY A N 1
ATOM 692 C CA . GLY A 1 91 ? -8.656 12.602 16.312 1 97.06 91 GLY A CA 1
ATOM 693 C C . GLY A 1 91 ? -9.711 11.602 15.867 1 97.06 91 GLY A C 1
ATOM 694 O O . GLY A 1 91 ? -10.859 11.672 16.297 1 97.06 91 GLY A O 1
ATOM 695 N N . ILE A 1 92 ? -9.461 10.75 14.984 1 97.75 92 ILE A N 1
ATOM 696 C CA . ILE A 1 92 ? -10.375 9.734 14.469 1 97.75 92 ILE A CA 1
ATOM 697 C C . ILE A 1 92 ? -10.055 8.383 15.109 1 97.75 92 ILE A C 1
ATOM 699 O O . ILE A 1 92 ? -8.891 8.016 15.25 1 97.75 92 ILE A O 1
ATOM 703 N N . ASN A 1 93 ? -11.039 7.641 15.641 1 98.19 93 ASN A N 1
ATOM 704 C CA . ASN A 1 93 ? -10.844 6.266 16.094 1 98.19 93 ASN A CA 1
ATOM 705 C C . ASN A 1 93 ? -10.664 5.312 14.906 1 98.19 93 ASN A C 1
ATOM 707 O O . ASN A 1 93 ? -11.633 4.996 14.211 1 98.19 93 ASN A O 1
ATOM 711 N N . ALA A 1 94 ? -9.516 4.773 14.742 1 98.38 94 ALA A N 1
ATOM 712 C CA . ALA A 1 94 ? -9.219 3.992 13.539 1 98.38 94 ALA A CA 1
ATOM 713 C C . ALA A 1 94 ? -9.047 2.512 13.875 1 98.38 94 ALA A C 1
ATOM 715 O O . ALA A 1 94 ? -8.477 1.752 13.094 1 98.38 94 ALA A O 1
ATOM 716 N N . ARG A 1 95 ? -9.422 1.995 15.023 1 98.62 95 ARG A N 1
ATOM 717 C CA . ARG A 1 95 ? -9.195 0.622 15.461 1 98.62 95 ARG A CA 1
ATOM 718 C C . ARG A 1 95 ? -9.75 -0.374 14.445 1 98.62 95 ARG A C 1
ATOM 720 O O . ARG A 1 95 ? -9.078 -1.337 14.078 1 98.62 95 ARG A O 1
ATOM 727 N N . LEU A 1 96 ? -10.977 -0.115 14.07 1 98.38 96 LEU A N 1
ATOM 728 C CA . LEU A 1 96 ? -11.594 -1.02 13.102 1 98.38 96 LEU A CA 1
ATOM 729 C C . LEU A 1 96 ? -10.859 -0.961 11.766 1 98.38 96 LEU A C 1
ATOM 731 O O . LEU A 1 96 ? -10.609 -1.997 11.148 1 98.38 96 LEU A O 1
ATOM 735 N N . ALA A 1 97 ? -10.555 0.245 11.281 1 98.56 97 ALA A N 1
ATOM 736 C CA . ALA A 1 97 ? -9.844 0.402 10.016 1 98.56 97 ALA A CA 1
ATOM 737 C C . ALA A 1 97 ? -8.484 -0.295 10.055 1 98.56 97 ALA A C 1
ATOM 739 O O . ALA A 1 97 ? -8.07 -0.928 9.086 1 98.56 97 ALA A O 1
ATOM 740 N N . LEU A 1 98 ? -7.816 -0.189 11.188 1 98.88 98 LEU A N 1
ATOM 741 C CA . LEU A 1 98 ? -6.512 -0.824 11.328 1 98.88 98 LEU A CA 1
ATOM 742 C C . LEU A 1 98 ? -6.645 -2.344 11.336 1 98.88 98 LEU A C 1
ATOM 744 O O . LEU A 1 98 ? -5.82 -3.045 10.742 1 98.88 98 LEU A O 1
ATOM 748 N N . LEU A 1 99 ? -7.621 -2.848 12.031 1 98.44 99 LEU A N 1
ATOM 749 C CA . LEU A 1 99 ? -7.871 -4.285 12.031 1 98.44 99 LEU A CA 1
ATOM 750 C C . LEU A 1 99 ? -8.148 -4.793 10.625 1 98.44 99 LEU A C 1
ATOM 752 O O . LEU A 1 99 ? -7.602 -5.816 10.211 1 98.44 99 LEU A O 1
ATOM 756 N N . LEU A 1 100 ? -8.977 -4.082 9.938 1 97.56 100 LEU A N 1
ATOM 757 C CA . LEU A 1 100 ? -9.32 -4.461 8.57 1 97.56 100 LEU A CA 1
ATOM 758 C C . LEU A 1 100 ? -8.102 -4.371 7.66 1 97.56 100 LEU A C 1
ATOM 760 O O . LEU A 1 100 ? -7.91 -5.219 6.781 1 97.56 100 LEU A O 1
ATOM 764 N N . THR A 1 101 ? -7.293 -3.32 7.82 1 97.94 101 THR A N 1
ATOM 765 C CA . THR A 1 101 ? -6.09 -3.184 7.004 1 97.94 101 THR A CA 1
ATOM 766 C C . THR A 1 101 ? -5.141 -4.355 7.238 1 97.94 101 THR A C 1
ATOM 768 O O . THR A 1 101 ? -4.516 -4.852 6.301 1 97.94 101 THR A O 1
ATOM 771 N N . TRP A 1 102 ? -5.082 -4.766 8.461 1 96.62 102 TRP A N 1
ATOM 772 C CA . TRP A 1 102 ? -4.238 -5.902 8.812 1 96.62 102 TRP A CA 1
ATOM 773 C C . TRP A 1 102 ? -4.676 -7.16 8.07 1 96.62 102 TRP A C 1
ATOM 775 O O . TRP A 1 102 ? -3.842 -7.93 7.59 1 96.62 102 TRP A O 1
ATOM 785 N N . TRP A 1 103 ? -5.961 -7.363 7.875 1 93.25 103 TRP A N 1
ATOM 786 C CA . TRP A 1 103 ? -6.484 -8.602 7.312 1 93.25 103 TRP A CA 1
ATOM 787 C C . TRP A 1 103 ? -6.812 -8.43 5.832 1 93.25 103 TRP A C 1
ATOM 789 O O . TRP A 1 103 ? -6.652 -9.367 5.043 1 93.25 103 TRP A O 1
ATOM 799 N N . ALA A 1 104 ? -7.344 -7.332 5.531 1 94.44 104 ALA A N 1
ATOM 800 C CA . ALA A 1 104 ? -7.809 -6.969 4.195 1 94.44 104 ALA A CA 1
ATOM 801 C C . ALA A 1 104 ? -7.496 -5.508 3.883 1 94.44 104 ALA A C 1
ATOM 803 O O . ALA A 1 104 ? -8.359 -4.637 4.023 1 94.44 104 ALA A O 1
ATOM 804 N N . GLY A 1 105 ? -6.344 -5.273 3.375 1 96.75 105 GLY A N 1
ATOM 805 C CA . GLY A 1 105 ? -5.754 -3.951 3.252 1 96.75 105 GLY A CA 1
ATOM 806 C C . GLY A 1 105 ? -6.691 -2.938 2.623 1 96.75 105 GLY A C 1
ATOM 807 O O . GLY A 1 105 ? -7.043 -1.936 3.25 1 96.75 105 GLY A O 1
ATOM 808 N N . PRO A 1 106 ? -7.145 -3.215 1.414 1 97.88 106 PRO A N 1
ATOM 809 C CA . PRO A 1 106 ? -7.996 -2.232 0.739 1 97.88 106 PRO A CA 1
ATOM 810 C C . PRO A 1 106 ? -9.297 -1.969 1.488 1 97.88 106 PRO A C 1
ATOM 812 O O . PRO A 1 106 ? -9.828 -0.854 1.443 1 97.88 106 PRO A O 1
ATOM 815 N N . ALA A 1 107 ? -9.844 -2.986 2.133 1 97.38 107 ALA A N 1
ATOM 816 C CA . ALA A 1 107 ? -11.039 -2.781 2.951 1 97.38 107 ALA A CA 1
ATOM 817 C C . ALA A 1 107 ? -10.766 -1.806 4.09 1 97.38 107 ALA A C 1
ATOM 819 O O . ALA A 1 107 ? -11.578 -0.922 4.371 1 97.38 107 ALA A O 1
ATOM 820 N N . GLY A 1 108 ? -9.625 -1.996 4.73 1 98.25 108 GLY A N 1
ATOM 821 C CA . GLY A 1 108 ? -9.25 -1.107 5.82 1 98.25 108 GLY A CA 1
ATOM 822 C C . GLY A 1 108 ? -9.023 0.323 5.371 1 98.25 108 GLY A C 1
ATOM 823 O O . GLY A 1 108 ? -9.461 1.266 6.031 1 98.25 108 GLY A O 1
ATOM 824 N N . LEU A 1 109 ? -8.289 0.494 4.285 1 98.06 109 LEU A N 1
ATOM 825 C CA . LEU A 1 109 ? -8.055 1.831 3.752 1 98.06 109 LEU A CA 1
ATOM 826 C C . LEU A 1 109 ? -9.367 2.514 3.393 1 98.06 109 LEU A C 1
ATOM 828 O O . LEU A 1 109 ? -9.57 3.689 3.705 1 98.06 109 LEU A O 1
ATOM 832 N N . THR A 1 110 ? -10.234 1.768 2.691 1 97 110 THR A N 1
ATOM 833 C CA . THR A 1 110 ? -11.531 2.318 2.305 1 97 110 THR A CA 1
ATOM 834 C C . THR A 1 110 ? -12.328 2.738 3.535 1 97 110 THR A C 1
ATOM 836 O O . THR A 1 110 ? -12.922 3.818 3.557 1 97 110 THR A O 1
ATOM 839 N N . CYS A 1 111 ? -12.344 1.897 4.539 1 97.56 111 CYS A N 1
ATOM 840 C CA . CYS A 1 111 ? -13.008 2.205 5.801 1 97.56 111 CYS A CA 1
ATOM 841 C C . CYS A 1 111 ? -12.461 3.494 6.406 1 97.56 111 CYS A C 1
ATOM 843 O O . CYS A 1 111 ? -13.234 4.363 6.82 1 97.56 111 CYS A O 1
ATOM 845 N N . PHE A 1 112 ? -11.219 3.686 6.441 1 98.06 112 PHE A N 1
ATOM 846 C CA . PHE A 1 112 ? -10.602 4.848 7.062 1 98.06 112 PHE A CA 1
ATOM 847 C C . PHE A 1 112 ? -10.891 6.113 6.262 1 98.06 112 PHE A C 1
ATOM 849 O O . PHE A 1 112 ? -11.148 7.172 6.84 1 98.06 112 PHE A O 1
ATOM 856 N N . LEU A 1 113 ? -10.734 6.012 4.949 1 95.81 113 LEU A N 1
ATOM 857 C CA . LEU A 1 113 ? -11.016 7.18 4.121 1 95.81 113 LEU A CA 1
ATOM 858 C C . LEU A 1 113 ? -12.461 7.637 4.301 1 95.81 113 LEU A C 1
ATOM 860 O O . LEU A 1 113 ? -12.742 8.836 4.277 1 95.81 113 LEU A O 1
ATOM 864 N N . TRP A 1 114 ? -13.328 6.641 4.406 1 96.12 114 TRP A N 1
ATOM 865 C CA . TRP A 1 114 ? -14.719 6.977 4.699 1 96.12 114 TRP A CA 1
ATOM 866 C C . TRP A 1 114 ? -14.836 7.691 6.043 1 96.12 114 TRP A C 1
ATOM 868 O O . TRP A 1 114 ? -15.523 8.703 6.156 1 96.12 114 TRP A O 1
ATOM 878 N N . GLN A 1 115 ? -14.227 7.191 7.082 1 97.06 115 GLN A N 1
ATOM 879 C CA . GLN A 1 115 ? -14.227 7.82 8.398 1 97.06 115 GLN A CA 1
ATOM 880 C C . GLN A 1 115 ? -13.688 9.242 8.328 1 97.06 115 GLN A C 1
ATOM 882 O O . GLN A 1 115 ? -14.234 10.156 8.953 1 97.06 115 GLN A O 1
ATOM 887 N N . ARG A 1 116 ? -12.633 9.391 7.578 1 94.62 116 ARG A N 1
ATOM 888 C CA . ARG A 1 116 ? -12.008 10.703 7.441 1 94.62 116 ARG A CA 1
ATOM 889 C C . ARG A 1 116 ? -12.938 11.695 6.754 1 94.62 116 ARG A C 1
ATOM 891 O O . ARG A 1 116 ? -13.039 12.852 7.168 1 94.62 116 ARG A O 1
ATOM 898 N N . ARG A 1 117 ? -13.562 11.234 5.715 1 93.19 117 ARG A N 1
ATOM 899 C CA . ARG A 1 117 ? -14.516 12.086 5.004 1 93.19 117 ARG A CA 1
ATOM 900 C C . ARG A 1 117 ? -15.656 12.508 5.922 1 93.19 117 ARG A C 1
ATOM 902 O O . ARG A 1 117 ? -16.062 13.664 5.91 1 93.19 117 ARG A O 1
ATOM 909 N N . ARG A 1 118 ? -16.172 11.617 6.676 1 94.5 118 ARG A N 1
ATOM 910 C CA . ARG A 1 118 ? -17.281 11.898 7.586 1 94.5 118 ARG A CA 1
ATOM 911 C C . ARG A 1 118 ? -16.859 12.883 8.672 1 94.5 118 ARG A C 1
ATOM 913 O O . ARG A 1 118 ? -17.609 13.781 9.031 1 94.5 118 ARG A O 1
ATOM 920 N N . ALA A 1 119 ? -15.711 12.664 9.18 1 92.62 119 ALA A N 1
ATOM 921 C CA . ALA A 1 119 ? -15.195 13.555 10.211 1 92.62 119 ALA A CA 1
ATOM 922 C C . ALA A 1 119 ? -15.016 14.969 9.68 1 92.62 119 ALA A C 1
ATOM 924 O O . ALA A 1 119 ? -15.273 15.945 10.391 1 92.62 119 ALA A O 1
ATOM 925 N N . GLY A 1 120 ? -14.492 15.078 8.453 1 88.25 120 GLY A N 1
ATOM 926 C CA . GLY A 1 120 ? -14.344 16.391 7.84 1 88.25 120 GLY A CA 1
ATOM 927 C C . GLY A 1 120 ? -15.664 17.094 7.613 1 88.25 120 GLY A C 1
ATOM 928 O O . GLY A 1 120 ? -15.758 18.312 7.754 1 88.25 120 GLY A O 1
ATOM 929 N N . ARG A 1 121 ? -16.656 16.312 7.301 1 87.75 121 ARG A N 1
ATOM 930 C CA . ARG A 1 121 ? -17.984 16.875 7.078 1 87.75 121 ARG A CA 1
ATOM 931 C C . ARG A 1 121 ? -18.594 17.344 8.391 1 87.75 121 ARG A C 1
ATOM 933 O O . ARG A 1 121 ? -19.297 18.359 8.414 1 87.75 121 ARG A O 1
ATOM 940 N N . LEU A 1 122 ? -18.281 16.609 9.367 1 86.31 122 LEU A N 1
ATOM 941 C CA . LEU A 1 122 ? -18.844 16.953 10.664 1 86.31 122 LEU A CA 1
ATOM 942 C C . LEU A 1 122 ? -18.141 18.172 1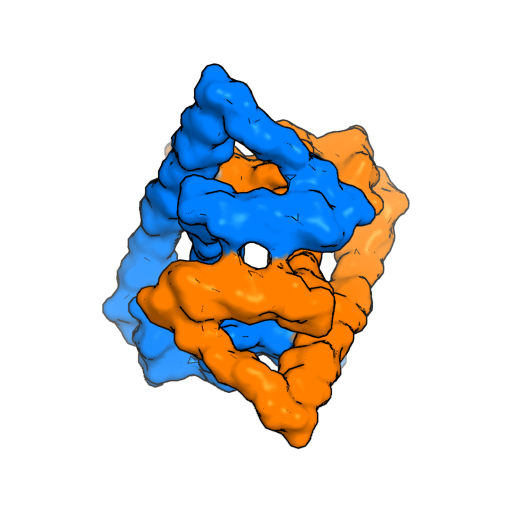1.258 1 86.31 122 LEU A C 1
ATOM 944 O O . LEU A 1 122 ? -18.719 18.891 12.07 1 86.31 122 LEU A O 1
ATOM 948 N N . ALA A 1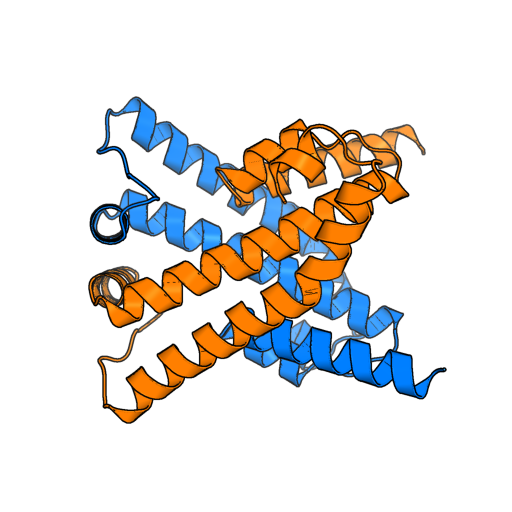 123 ? -16.906 18.375 10.93 1 82.25 123 ALA A N 1
ATOM 949 C CA . ALA A 1 123 ? -16.141 19.516 11.414 1 82.25 123 ALA A CA 1
ATOM 950 C C . ALA A 1 123 ? -16.469 20.766 10.625 1 82.25 123 ALA A C 1
ATOM 952 O O . ALA A 1 123 ? -16.219 21.891 11.094 1 82.25 123 ALA A O 1
ATOM 953 N N . ALA A 1 124 ? -16.984 20.719 9.5 1 75.81 124 ALA A N 1
ATOM 954 C CA . ALA A 1 124 ? -17.375 21.859 8.703 1 75.81 124 ALA A CA 1
ATOM 955 C C . ALA A 1 124 ? -18.781 22.328 9.062 1 75.81 124 ALA A C 1
ATOM 957 O O . ALA A 1 124 ? -19.078 23.516 9.07 1 75.81 124 ALA A O 1
ATOM 958 N N . MET B 1 1 ? -2.969 9.039 -14.5 1 92.44 1 MET B N 1
ATOM 959 C CA . MET B 1 1 ? -2.678 9.492 -13.148 1 92.44 1 MET B CA 1
ATOM 960 C C . MET B 1 1 ? -1.178 9.477 -12.875 1 92.44 1 MET B C 1
ATOM 962 O O . MET B 1 1 ? -0.548 10.531 -12.789 1 92.44 1 MET B O 1
ATOM 966 N N . TRP B 1 2 ? -0.497 8.383 -13.141 1 96 2 TRP B N 1
ATOM 967 C CA . TRP B 1 2 ? 0.918 8.203 -12.828 1 96 2 TRP B CA 1
ATOM 968 C C . TRP B 1 2 ? 1.781 9.125 -13.688 1 96 2 TRP B C 1
ATOM 970 O O . TRP B 1 2 ? 2.637 9.844 -13.172 1 96 2 TRP B O 1
ATOM 980 N N . LEU B 1 3 ? 1.494 9.18 -15.023 1 97.31 3 LEU B N 1
ATOM 981 C CA . LEU B 1 3 ? 2.289 10.016 -15.914 1 97.31 3 LEU B CA 1
ATOM 982 C C . LEU B 1 3 ? 2.123 11.492 -15.562 1 97.31 3 LEU B C 1
ATOM 984 O O . LEU B 1 3 ? 3.082 12.266 -15.641 1 97.31 3 LEU B O 1
ATOM 988 N N . ALA B 1 4 ? 0.911 11.859 -15.242 1 97.94 4 ALA B N 1
ATOM 989 C CA . ALA B 1 4 ? 0.661 13.242 -14.844 1 97.94 4 ALA B CA 1
ATOM 990 C C . ALA B 1 4 ? 1.446 13.602 -13.586 1 97.94 4 ALA B C 1
ATOM 992 O O . ALA B 1 4 ? 2.057 14.672 -13.508 1 97.94 4 ALA B O 1
ATOM 993 N N . MET B 1 5 ? 1.499 12.711 -12.594 1 98.25 5 MET B N 1
ATOM 994 C CA . MET B 1 5 ? 2.219 12.953 -11.352 1 98.25 5 MET B CA 1
ATOM 995 C C . MET B 1 5 ? 3.723 13.016 -11.594 1 98.25 5 MET B C 1
ATOM 997 O O . MET B 1 5 ? 4.434 13.766 -10.914 1 98.25 5 MET B O 1
ATOM 1001 N N . ILE B 1 6 ? 4.168 12.234 -12.531 1 98.56 6 ILE B N 1
ATOM 1002 C CA . ILE B 1 6 ? 5.602 12.125 -12.781 1 98.56 6 ILE B CA 1
ATOM 1003 C C . ILE B 1 6 ? 6.066 13.305 -13.633 1 98.56 6 ILE B C 1
ATOM 1005 O O . ILE B 1 6 ? 7.086 13.93 -13.336 1 98.56 6 ILE B O 1
ATOM 1009 N N . VAL B 1 7 ? 5.328 13.703 -14.664 1 98.25 7 VAL B N 1
ATOM 1010 C CA . VAL B 1 7 ? 5.797 14.641 -15.68 1 98.25 7 VAL B CA 1
ATOM 1011 C C . VAL B 1 7 ? 5.391 16.062 -15.289 1 98.25 7 VAL B C 1
ATOM 1013 O O . VAL B 1 7 ? 6.168 17 -15.469 1 98.25 7 VAL B O 1
ATOM 1016 N N . LEU B 1 8 ? 4.207 16.25 -14.789 1 97.81 8 LEU B N 1
ATOM 1017 C CA . LEU B 1 8 ? 3.691 17.578 -14.453 1 97.81 8 LEU B CA 1
ATOM 1018 C C . LEU B 1 8 ? 3.072 17.578 -13.055 1 97.81 8 LEU B C 1
ATOM 1020 O O . LEU B 1 8 ? 1.87 17.828 -12.906 1 97.81 8 LEU B O 1
ATOM 1024 N N . PRO B 1 9 ? 3.848 17.453 -12.031 1 97.06 9 PRO B N 1
ATOM 1025 C CA . PRO B 1 9 ? 3.33 17.25 -10.68 1 97.06 9 PRO B CA 1
ATOM 1026 C C . PRO B 1 9 ? 2.566 18.469 -10.148 1 97.06 9 PRO B C 1
ATOM 1028 O O . PRO B 1 9 ? 1.724 18.328 -9.258 1 97.06 9 PRO B O 1
ATOM 1031 N N . ARG B 1 10 ? 2.779 19.594 -10.734 1 97.69 10 ARG B N 1
ATOM 1032 C CA . ARG B 1 10 ? 2.15 20.781 -10.18 1 97.69 10 ARG B CA 1
ATOM 1033 C C . ARG B 1 10 ? 1.007 21.266 -11.07 1 97.69 10 ARG B C 1
ATOM 1035 O O . ARG B 1 10 ? 0.343 22.25 -10.758 1 97.69 10 ARG B O 1
ATOM 1042 N N . ALA B 1 11 ? 0.864 20.609 -12.125 1 98 11 ALA B N 1
ATOM 1043 C CA . ALA B 1 11 ? -0.17 21.031 -13.07 1 98 11 ALA B CA 1
ATOM 1044 C C . ALA B 1 11 ? -1.559 20.922 -12.445 1 98 11 ALA B C 1
ATOM 1046 O O . ALA B 1 11 ? -1.818 20.016 -11.648 1 98 11 ALA B O 1
ATOM 1047 N N . THR B 1 12 ? -2.465 21.812 -12.844 1 97.44 12 THR B N 1
ATOM 1048 C CA . THR B 1 12 ? -3.842 21.812 -12.367 1 97.44 12 THR B CA 1
ATOM 1049 C C . THR B 1 12 ? -4.527 20.484 -12.688 1 97.44 12 THR B C 1
ATOM 1051 O O . THR B 1 12 ? -5.273 19.953 -11.859 1 97.44 12 THR B O 1
ATOM 1054 N N . LEU B 1 13 ? -4.25 20.016 -13.852 1 96.75 13 LEU B N 1
ATOM 1055 C CA . LEU B 1 13 ? -4.832 18.734 -14.242 1 96.75 13 LEU B CA 1
ATOM 1056 C C . LEU B 1 13 ? -4.375 17.625 -13.312 1 96.75 13 LEU B C 1
ATOM 1058 O O . LEU B 1 13 ? -5.164 16.75 -12.945 1 96.75 13 LEU B O 1
ATOM 1062 N N . THR B 1 14 ? -3.123 17.594 -12.961 1 97.56 14 THR B N 1
ATOM 1063 C CA . THR B 1 14 ? -2.59 16.594 -12.062 1 97.56 14 THR B CA 1
ATOM 1064 C C . THR B 1 14 ? -3.273 16.672 -10.695 1 97.56 14 THR B C 1
ATOM 1066 O O . THR B 1 14 ? -3.672 15.641 -10.133 1 97.56 14 THR B O 1
ATOM 1069 N N . ARG B 1 15 ? -3.461 17.828 -10.242 1 95.19 15 ARG B N 1
ATOM 1070 C CA . ARG B 1 15 ? -4.117 18.016 -8.961 1 95.19 15 ARG B CA 1
ATOM 1071 C C . ARG B 1 15 ? -5.555 17.516 -8.992 1 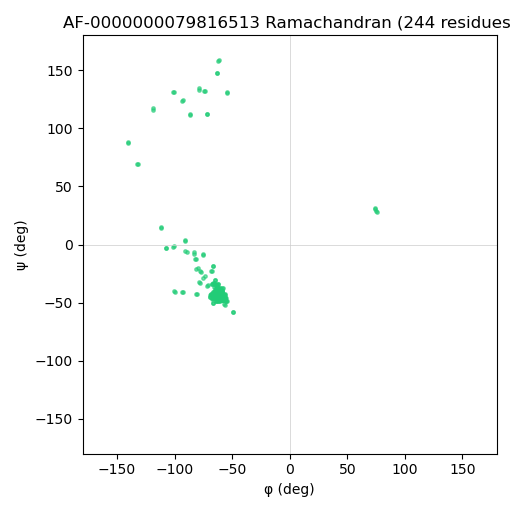95.19 15 ARG B C 1
ATOM 1073 O O . ARG B 1 15 ? -6.027 16.906 -8.023 1 95.19 15 ARG B O 1
ATOM 1080 N N . ARG B 1 16 ? -6.18 17.797 -10.07 1 95.31 16 ARG B N 1
ATOM 1081 C CA . ARG B 1 16 ? -7.547 17.328 -10.234 1 95.31 16 ARG B CA 1
ATOM 1082 C C . ARG B 1 16 ? -7.598 15.797 -10.258 1 95.31 16 ARG B C 1
ATOM 1084 O O . ARG B 1 16 ? -8.5 15.195 -9.68 1 95.31 16 ARG B O 1
ATOM 1091 N N . LEU B 1 17 ? -6.707 15.195 -10.945 1 95.19 17 LEU B N 1
ATOM 1092 C CA . LEU B 1 17 ? -6.641 13.742 -11.039 1 95.19 17 LEU B CA 1
ATOM 1093 C C . LEU B 1 17 ? -6.352 13.125 -9.672 1 95.19 17 LEU B C 1
ATOM 1095 O O . LEU B 1 17 ? -6.957 12.117 -9.305 1 95.19 17 LEU B O 1
ATOM 1099 N N . VAL B 1 18 ? -5.469 13.672 -8.961 1 94.88 18 VAL B N 1
ATOM 1100 C CA . VAL B 1 18 ? -5.102 13.172 -7.637 1 94.88 18 VAL B CA 1
ATOM 1101 C C . VAL B 1 18 ? -6.293 13.281 -6.691 1 94.88 18 VAL B C 1
ATOM 1103 O O . VAL B 1 18 ? -6.535 12.383 -5.879 1 94.88 18 VAL B O 1
ATOM 1106 N N . ARG B 1 19 ? -7.027 14.336 -6.809 1 91.56 19 ARG B N 1
ATOM 1107 C CA . ARG B 1 19 ? -8.234 14.484 -6 1 91.56 19 ARG B CA 1
ATOM 1108 C C . ARG B 1 19 ? -9.266 13.414 -6.355 1 91.56 19 ARG B C 1
ATOM 1110 O O . ARG B 1 19 ? -9.984 12.922 -5.48 1 91.56 19 ARG B O 1
ATOM 1117 N N . ALA B 1 20 ? -9.273 13.086 -7.617 1 91.44 20 ALA B N 1
ATOM 1118 C CA . ALA B 1 20 ? -10.219 12.086 -8.102 1 91.44 20 ALA B CA 1
ATOM 1119 C C . ALA B 1 20 ? -9.789 10.68 -7.711 1 91.44 20 ALA B C 1
ATOM 1121 O O . ALA B 1 20 ? -10.555 9.727 -7.848 1 91.44 20 ALA B O 1
ATOM 1122 N N . ALA B 1 21 ? -8.625 10.539 -7.176 1 91.31 21 ALA B N 1
ATOM 1123 C CA . ALA B 1 21 ? -8.102 9.242 -6.773 1 91.31 21 ALA B CA 1
ATOM 1124 C C . ALA B 1 21 ? -8.883 8.672 -5.59 1 91.31 21 ALA B C 1
ATOM 1126 O O . ALA B 1 21 ? -8.969 7.453 -5.422 1 91.31 21 ALA B O 1
ATOM 1127 N N . VAL B 1 22 ? -9.547 9.516 -4.816 1 88.56 22 VAL B N 1
ATOM 1128 C CA . VAL B 1 22 ? -10.25 9.07 -3.615 1 88.56 22 VAL B CA 1
ATOM 1129 C C . VAL B 1 22 ? -11.422 8.18 -4.004 1 88.56 22 VAL B C 1
ATOM 1131 O O . VAL B 1 22 ? -11.539 7.047 -3.523 1 88.56 22 VAL B O 1
ATOM 1134 N N . PRO B 1 23 ? -12.312 8.602 -4.957 1 91.25 23 PRO B N 1
ATOM 1135 C CA . PRO B 1 23 ? -13.383 7.688 -5.352 1 91.25 23 PRO B CA 1
ATOM 1136 C C . PRO B 1 23 ? -12.859 6.43 -6.047 1 91.25 23 PRO B C 1
ATOM 1138 O O . PRO B 1 23 ? -13.461 5.359 -5.93 1 91.25 23 PRO B O 1
ATOM 1141 N N . LEU B 1 24 ? -11.773 6.551 -6.734 1 94 24 LEU B N 1
ATOM 1142 C CA . LEU B 1 24 ? -11.172 5.379 -7.367 1 94 24 LEU B CA 1
ATOM 1143 C C . LEU B 1 24 ? -10.688 4.387 -6.316 1 94 24 LEU B C 1
ATOM 1145 O O . LEU B 1 24 ? -10.867 3.176 -6.473 1 94 24 LEU B O 1
ATOM 1149 N N . GLN B 1 25 ? -10.102 4.918 -5.324 1 94.44 25 GLN B N 1
ATOM 1150 C CA . GLN B 1 25 ? -9.672 4.074 -4.211 1 94.44 25 GLN B CA 1
ATOM 1151 C C . GLN B 1 25 ? -10.859 3.365 -3.566 1 94.44 25 GLN B C 1
ATOM 1153 O O . GLN B 1 25 ? -10.773 2.178 -3.244 1 94.44 25 GLN B O 1
ATOM 1158 N N . ALA B 1 26 ? -11.891 4.055 -3.396 1 92.94 26 ALA B N 1
ATOM 1159 C CA . ALA B 1 26 ? -13.102 3.48 -2.814 1 92.94 26 ALA B CA 1
ATOM 1160 C C . ALA B 1 26 ? -13.664 2.375 -3.701 1 92.94 26 ALA B C 1
ATOM 1162 O O . ALA B 1 26 ? -14.094 1.328 -3.205 1 92.94 26 ALA B O 1
ATOM 1163 N N . ALA B 1 27 ? -13.664 2.617 -4.969 1 96.06 27 ALA B N 1
ATOM 1164 C CA . ALA B 1 27 ? -14.172 1.63 -5.918 1 96.06 27 ALA B CA 1
ATOM 1165 C C . ALA B 1 27 ? -13.336 0.354 -5.883 1 96.06 27 ALA B C 1
ATOM 1167 O O . ALA B 1 27 ? -13.875 -0.753 -5.895 1 96.06 27 ALA B O 1
ATOM 1168 N N . LEU B 1 28 ? -12.039 0.538 -5.871 1 96.62 28 LEU B N 1
ATOM 1169 C CA . LEU B 1 28 ? -11.148 -0.611 -5.773 1 96.62 28 LEU B CA 1
ATOM 1170 C C . LEU B 1 28 ? -11.359 -1.362 -4.465 1 96.62 28 LEU B C 1
ATOM 1172 O O . LEU B 1 28 ? -11.414 -2.594 -4.453 1 96.62 28 LEU B O 1
ATOM 1176 N N . GLY B 1 29 ? -11.469 -0.619 -3.373 1 97.19 29 GLY B N 1
ATOM 1177 C CA . GLY B 1 29 ? -11.719 -1.23 -2.078 1 97.19 29 GLY B CA 1
ATOM 1178 C C . GLY B 1 29 ? -13.016 -2.016 -2.031 1 97.19 29 GLY B C 1
ATOM 1179 O O . GLY B 1 29 ? -13.047 -3.15 -1.55 1 97.19 29 GLY B O 1
ATOM 1180 N N . LEU B 1 30 ? -14.086 -1.457 -2.582 1 96.44 30 LEU B N 1
ATOM 1181 C CA . LEU B 1 30 ? -15.391 -2.109 -2.59 1 96.44 30 LEU B CA 1
ATOM 1182 C C . LEU B 1 30 ? -15.383 -3.33 -3.504 1 96.44 30 LEU B C 1
ATOM 1184 O O . LEU B 1 30 ? -15.992 -4.355 -3.186 1 96.44 30 LEU B O 1
ATOM 1188 N N . GLY B 1 31 ? -14.781 -3.145 -4.664 1 96.94 31 GLY B N 1
ATOM 1189 C CA . GLY B 1 31 ? -14.617 -4.301 -5.531 1 96.94 31 GLY B CA 1
ATOM 1190 C C . GLY B 1 31 ? -13.867 -5.441 -4.875 1 96.94 31 GLY B C 1
ATOM 1191 O O . GLY B 1 31 ? -14.266 -6.602 -4.977 1 96.94 31 GLY B O 1
ATOM 1192 N N . TYR B 1 32 ? -12.75 -5.137 -4.227 1 97.31 32 TYR B N 1
ATOM 1193 C CA . TYR B 1 32 ? -11.961 -6.105 -3.473 1 97.31 32 TYR B CA 1
ATOM 1194 C C . TYR B 1 32 ? -12.812 -6.809 -2.426 1 97.31 32 TYR B C 1
ATOM 1196 O O . TYR B 1 32 ? -12.812 -8.039 -2.342 1 97.31 32 TYR B O 1
ATOM 1204 N N . VAL B 1 33 ? -13.578 -6.082 -1.632 1 95.5 33 VAL B N 1
ATOM 1205 C CA . VAL B 1 33 ? -14.43 -6.621 -0.574 1 95.5 33 VAL B CA 1
ATOM 1206 C C . VAL B 1 33 ? -15.508 -7.508 -1.182 1 95.5 33 VAL B C 1
ATOM 1208 O O . VAL B 1 33 ? -15.836 -8.562 -0.634 1 95.5 33 VAL B O 1
ATOM 1211 N N . GLY B 1 34 ? -16.078 -7.051 -2.268 1 95.81 34 GLY B N 1
ATOM 1212 C CA . GLY B 1 34 ? -17.078 -7.855 -2.955 1 95.81 34 GLY B CA 1
ATOM 1213 C C . GLY B 1 34 ? -16.531 -9.203 -3.412 1 95.81 34 GLY B C 1
ATOM 1214 O O . GLY B 1 34 ? -17.203 -10.227 -3.242 1 95.81 34 GLY B O 1
ATOM 1215 N N . LEU B 1 35 ? -15.375 -9.188 -3.984 1 94.31 35 LEU B N 1
ATOM 1216 C CA . LEU B 1 35 ? -14.766 -10.414 -4.477 1 94.31 35 LEU B CA 1
ATOM 1217 C C . LEU B 1 35 ? -14.469 -11.375 -3.332 1 94.31 35 LEU B C 1
ATOM 1219 O O . LEU B 1 35 ? -14.766 -12.562 -3.422 1 94.31 35 LEU B O 1
ATOM 1223 N N . ILE B 1 36 ? -13.828 -10.828 -2.271 1 91.31 36 ILE B N 1
ATOM 1224 C CA . ILE B 1 36 ? -13.508 -11.656 -1.114 1 91.31 36 ILE B CA 1
ATOM 1225 C C . ILE B 1 36 ? -14.789 -12.211 -0.503 1 91.31 36 ILE B C 1
ATOM 1227 O O . ILE B 1 36 ? -14.852 -13.398 -0.157 1 91.31 36 ILE B O 1
ATOM 1231 N N . GLY B 1 37 ? -15.742 -11.375 -0.34 1 91.62 37 GLY B N 1
ATOM 1232 C CA . GLY B 1 37 ? -17.031 -11.812 0.196 1 91.62 37 GLY B CA 1
ATOM 1233 C C . GLY B 1 37 ? -17.672 -12.906 -0.624 1 91.62 37 GLY B C 1
ATOM 1234 O O . GLY B 1 37 ? -18.203 -13.875 -0.07 1 91.62 37 GLY B O 1
ATOM 1235 N N . ARG B 1 38 ? -17.672 -12.711 -1.89 1 91.69 38 ARG B N 1
ATOM 1236 C CA . ARG B 1 38 ? -18.234 -13.727 -2.781 1 91.69 38 ARG B CA 1
ATOM 1237 C C . ARG B 1 38 ? -17.5 -15.047 -2.646 1 91.69 38 ARG B C 1
ATOM 1239 O O . ARG B 1 38 ? -18.109 -16.109 -2.623 1 91.69 38 ARG B O 1
ATOM 1246 N N . GLY B 1 39 ? -16.219 -14.977 -2.643 1 88 39 GLY B N 1
ATOM 1247 C CA . GLY B 1 39 ? -15.414 -16.172 -2.463 1 88 39 GLY B CA 1
ATOM 1248 C C . GLY B 1 39 ? -15.727 -16.906 -1.174 1 88 39 GLY B C 1
ATOM 1249 O O . GLY B 1 39 ? -15.852 -18.141 -1.167 1 88 39 GLY B O 1
ATOM 1250 N N . ILE B 1 40 ? -15.852 -16.219 -0.094 1 86.12 40 ILE B N 1
ATOM 1251 C CA . ILE B 1 40 ? -16.188 -16.797 1.205 1 86.12 40 ILE B CA 1
ATOM 1252 C C . ILE B 1 40 ? -17.578 -17.406 1.163 1 86.12 40 ILE B C 1
ATOM 1254 O O . ILE B 1 40 ? -17.781 -18.531 1.609 1 86.12 40 ILE B O 1
ATOM 1258 N N . ALA B 1 41 ? -18.453 -16.75 0.587 1 88.75 41 ALA B N 1
ATOM 1259 C CA . ALA B 1 41 ? -19.844 -17.172 0.534 1 88.75 41 ALA B CA 1
ATOM 1260 C C . ALA B 1 41 ? -20 -18.453 -0.292 1 88.75 41 ALA B C 1
ATOM 1262 O O . ALA B 1 41 ? -20.828 -19.312 0.024 1 88.75 41 ALA B O 1
ATOM 1263 N N . LEU B 1 42 ? -19.219 -18.578 -1.248 1 88.75 42 LEU B N 1
ATOM 1264 C CA . LEU B 1 42 ? -19.344 -19.719 -2.164 1 88.75 42 LEU B CA 1
ATOM 1265 C C . LEU B 1 42 ? -18.484 -20.891 -1.709 1 88.75 42 LEU B C 1
ATOM 1267 O O . LEU B 1 42 ? -18.484 -21.938 -2.342 1 88.75 42 LEU B O 1
ATOM 1271 N N . GLY B 1 43 ? -17.875 -20.672 -0.588 1 80.06 43 GLY B N 1
ATOM 1272 C CA . GLY B 1 43 ? -17.094 -21.766 -0.016 1 80.06 43 GLY B CA 1
ATOM 1273 C C . GLY B 1 43 ? -15.773 -21.984 -0.733 1 80.06 43 GLY B C 1
ATOM 1274 O O . GLY B 1 43 ? -15.328 -23.125 -0.879 1 80.06 43 GLY B O 1
ATOM 1275 N N . GLY B 1 44 ? -15.32 -20.984 -1.245 1 75.81 44 GLY B N 1
ATOM 1276 C CA . GLY B 1 44 ? -14.031 -21.109 -1.907 1 75.81 44 GLY B CA 1
ATOM 1277 C C . GLY B 1 44 ? -12.914 -21.516 -0.967 1 75.81 44 GLY B C 1
ATOM 1278 O O . GLY B 1 44 ? -13.086 -21.516 0.254 1 75.81 44 GLY B O 1
ATOM 1279 N N . GLU B 1 45 ? -11.867 -22.047 -1.497 1 77.44 45 GLU B N 1
ATOM 1280 C CA . GLU B 1 45 ? -10.727 -22.5 -0.712 1 77.44 45 GLU B CA 1
ATOM 1281 C C . GLU B 1 45 ? -10.188 -21.391 0.176 1 77.44 45 GLU B C 1
ATOM 1283 O O . GLU B 1 45 ? -10.062 -20.234 -0.264 1 77.44 45 GLU B O 1
ATOM 1288 N N . ARG B 1 46 ? -10.055 -21.797 1.335 1 82.62 46 ARG B N 1
ATOM 1289 C CA . ARG B 1 46 ? -9.508 -20.828 2.287 1 82.62 46 ARG B CA 1
ATOM 1290 C C . ARG B 1 46 ? -7.996 -20.719 2.127 1 82.62 46 ARG B C 1
ATOM 1292 O O . ARG B 1 46 ? -7.289 -21.719 2.068 1 82.62 46 ARG B O 1
ATOM 1299 N N . VAL B 1 47 ? -7.578 -19.5 2.111 1 83.44 47 VAL B N 1
ATOM 1300 C CA . VAL B 1 47 ? -6.148 -19.234 1.948 1 83.44 47 VAL B CA 1
ATOM 1301 C C . VAL B 1 47 ? -5.492 -19.094 3.316 1 83.44 47 VAL B C 1
ATOM 1303 O O . VAL B 1 47 ? -5.988 -18.344 4.172 1 83.44 47 VAL B O 1
ATOM 1306 N N . ASP B 1 48 ? -4.488 -19.891 3.572 1 84.5 48 ASP B N 1
ATOM 1307 C CA . ASP B 1 48 ? -3.631 -19.719 4.742 1 84.5 48 ASP B CA 1
ATOM 1308 C C . ASP B 1 48 ? -2.496 -18.75 4.461 1 84.5 48 ASP B C 1
ATOM 1310 O O . ASP B 1 48 ? -1.504 -19.094 3.822 1 84.5 48 ASP B O 1
ATOM 1314 N N . PHE B 1 49 ? -2.492 -17.656 5.047 1 79.12 49 PHE B N 1
ATOM 1315 C CA . PHE B 1 49 ? -1.568 -16.578 4.711 1 79.12 49 PHE B CA 1
ATOM 1316 C C . PHE B 1 49 ? -0.225 -16.781 5.402 1 79.12 49 PHE B C 1
ATOM 1318 O O . PHE B 1 49 ? 0.742 -16.078 5.113 1 79.12 49 PHE B O 1
ATOM 1325 N N . THR B 1 50 ? -0.099 -17.672 6.23 1 80.31 50 THR B N 1
ATOM 1326 C CA . THR B 1 50 ? 1.176 -17.984 6.867 1 80.31 50 THR B CA 1
ATOM 1327 C C . THR B 1 50 ? 1.952 -19.016 6.055 1 80.31 50 THR B C 1
ATOM 1329 O O . THR B 1 50 ? 3.115 -19.297 6.348 1 80.31 50 THR B O 1
ATOM 1332 N N . ASP B 1 51 ? 1.28 -19.531 5 1 83.12 51 ASP B N 1
ATOM 1333 C CA . ASP B 1 51 ? 1.862 -20.531 4.102 1 83.12 51 ASP B CA 1
ATOM 1334 C C . ASP B 1 51 ? 1.938 -20 2.672 1 83.12 51 ASP B C 1
ATOM 1336 O O . ASP B 1 51 ? 0.91 -19.828 2.012 1 83.12 51 ASP B O 1
ATOM 1340 N N . GLY B 1 52 ? 3.148 -19.875 2.209 1 80.25 52 GLY B N 1
ATOM 1341 C CA . GLY B 1 52 ? 3.357 -19.328 0.883 1 80.25 52 GLY B CA 1
ATOM 1342 C C . GLY B 1 52 ? 2.738 -20.156 -0.221 1 80.25 52 GLY B C 1
ATOM 1343 O O . GLY B 1 52 ? 2.221 -19.609 -1.2 1 80.25 52 GLY B O 1
ATOM 1344 N N . GLU B 1 53 ? 2.814 -21.484 -0.027 1 84.5 53 GLU B N 1
ATOM 1345 C CA . GLU B 1 53 ? 2.209 -22.359 -1.022 1 84.5 53 GLU B CA 1
ATOM 1346 C C . GLU B 1 53 ? 0.695 -22.172 -1.074 1 84.5 53 GLU B C 1
ATOM 1348 O O . GLU B 1 53 ? 0.095 -22.219 -2.15 1 84.5 53 GLU B O 1
ATOM 1353 N N . SER B 1 54 ? 0.127 -22.047 -0.006 1 87.81 54 SER B N 1
ATOM 1354 C CA . SER B 1 54 ? -1.31 -21.797 0.063 1 87.81 54 SER B CA 1
ATOM 1355 C C . SER B 1 54 ? -1.682 -20.484 -0.619 1 87.81 54 SER B C 1
ATOM 1357 O O . SER B 1 54 ? -2.678 -20.422 -1.34 1 87.81 54 SER B O 1
ATOM 1359 N N . VAL B 1 55 ? -0.887 -19.453 -0.406 1 83.88 55 VAL B N 1
ATOM 1360 C CA . VAL B 1 55 ? -1.128 -18.156 -1.044 1 83.88 55 VAL B CA 1
ATOM 1361 C C . VAL B 1 55 ? -1.007 -18.297 -2.559 1 83.88 55 VAL B C 1
ATOM 1363 O O . VAL B 1 55 ? -1.861 -17.812 -3.305 1 83.88 55 VAL B O 1
ATOM 1366 N N . ALA B 1 56 ? -0.014 -19 -2.928 1 86.31 56 ALA B N 1
ATOM 1367 C CA . ALA B 1 56 ? 0.206 -19.219 -4.355 1 86.31 56 ALA B CA 1
ATOM 1368 C C . ALA B 1 56 ? -0.974 -19.953 -4.992 1 86.31 56 ALA B C 1
ATOM 1370 O O . ALA B 1 56 ? -1.402 -19.609 -6.098 1 86.31 56 ALA B O 1
ATOM 1371 N N . ARG B 1 57 ? -1.468 -20.891 -4.344 1 86.69 57 ARG B N 1
ATOM 1372 C CA . ARG B 1 57 ? -2.617 -21.625 -4.852 1 86.69 57 ARG B CA 1
ATOM 1373 C C . ARG B 1 57 ? -3.854 -20.734 -4.922 1 86.69 57 ARG B C 1
ATOM 1375 O O . ARG B 1 57 ? -4.652 -20.859 -5.855 1 86.69 57 ARG B O 1
ATOM 1382 N N . GLY B 1 58 ? -3.994 -19.953 -3.922 1 86.25 58 GLY B N 1
ATOM 1383 C CA . GLY B 1 58 ? -5.09 -19 -3.947 1 86.25 58 GLY B CA 1
ATOM 1384 C C . GLY B 1 58 ? -5.027 -18.062 -5.133 1 86.25 58 GLY B C 1
ATOM 1385 O O . GLY B 1 58 ? -6.051 -17.766 -5.75 1 86.25 58 GLY B O 1
ATOM 1386 N N . MET B 1 59 ? -3.814 -17.688 -5.461 1 85.12 59 MET B N 1
ATOM 1387 C CA . MET B 1 59 ? -3.65 -16.734 -6.551 1 85.12 59 MET B CA 1
ATOM 1388 C C . MET B 1 59 ? -3.711 -17.422 -7.906 1 85.12 59 MET B C 1
ATOM 1390 O O . MET B 1 59 ? -3.803 -16.766 -8.945 1 85.12 59 MET B O 1
ATOM 1394 N N . ALA B 1 60 ? -3.648 -18.672 -7.879 1 85.06 60 ALA B N 1
ATOM 1395 C CA . ALA B 1 60 ? -3.812 -19.422 -9.117 1 85.06 60 ALA B CA 1
ATOM 1396 C C . ALA B 1 60 ? -5.281 -19.516 -9.516 1 85.06 60 ALA B C 1
ATOM 1398 O O . ALA B 1 60 ? -5.598 -19.797 -10.672 1 85.06 60 ALA B O 1
ATOM 1399 N N . ASN B 1 61 ? -6.102 -19.359 -8.547 1 86.62 61 ASN B N 1
ATOM 1400 C CA . ASN B 1 61 ? -7.527 -19.219 -8.828 1 86.62 61 ASN B CA 1
ATOM 1401 C C . ASN B 1 61 ? -7.863 -17.859 -9.422 1 86.62 61 ASN B C 1
ATOM 1403 O O . ASN B 1 61 ? -7.402 -16.828 -8.922 1 86.62 61 ASN B O 1
ATOM 1407 N N . PRO B 1 62 ? -8.656 -17.844 -10.531 1 86.44 62 PRO B N 1
ATOM 1408 C CA . PRO B 1 62 ? -8.914 -16.562 -11.211 1 86.44 62 PRO B CA 1
ATOM 1409 C C . PRO B 1 62 ? -9.531 -15.523 -10.289 1 86.44 62 PRO B C 1
ATOM 1411 O O . PRO B 1 62 ? -9.172 -14.344 -10.359 1 86.44 62 PRO B O 1
ATOM 1414 N N . GLU B 1 63 ? -10.469 -15.859 -9.5 1 88.12 63 GLU B N 1
ATOM 1415 C CA . GLU B 1 63 ? -11.094 -14.914 -8.578 1 88.12 63 GLU B CA 1
ATOM 1416 C C . GLU B 1 63 ? -10.109 -14.445 -7.516 1 88.12 63 GLU B C 1
ATOM 1418 O O . GLU B 1 63 ? -10.102 -13.266 -7.145 1 88.12 63 GLU B O 1
ATOM 1423 N N . GLY B 1 64 ? -9.383 -15.367 -6.969 1 89 64 GLY B N 1
ATOM 1424 C CA . GLY B 1 64 ? -8.344 -15.008 -6.012 1 89 64 GLY B CA 1
ATOM 1425 C C . GLY B 1 64 ? -7.281 -14.094 -6.598 1 89 64 GLY B C 1
ATOM 1426 O O . GLY B 1 64 ? -6.836 -13.156 -5.938 1 89 64 GLY B O 1
ATOM 1427 N N . MET B 1 65 ? -6.953 -14.422 -7.809 1 89.75 65 MET B N 1
ATOM 1428 C CA . MET B 1 65 ? -5.984 -13.586 -8.516 1 89.75 65 MET B CA 1
ATOM 1429 C C . MET B 1 65 ? -6.508 -12.164 -8.688 1 89.75 65 MET B C 1
ATOM 1431 O O . MET B 1 65 ? -5.773 -11.203 -8.477 1 89.75 65 MET B O 1
ATOM 1435 N N . LEU B 1 66 ? -7.707 -12.07 -9.07 1 90.94 66 LEU B N 1
ATOM 1436 C CA . LEU B 1 66 ? -8.297 -10.75 -9.281 1 90.94 66 LEU B CA 1
ATOM 1437 C C . LEU B 1 66 ? -8.32 -9.953 -7.984 1 90.94 66 LEU B C 1
ATOM 1439 O O . LEU B 1 66 ? -8.016 -8.758 -7.977 1 90.94 66 LEU B O 1
ATOM 1443 N N . ALA B 1 67 ? -8.719 -10.539 -6.898 1 92.06 67 ALA B N 1
ATOM 1444 C CA . ALA B 1 67 ? -8.742 -9.875 -5.598 1 92.06 67 ALA B CA 1
ATOM 1445 C C . ALA B 1 67 ? -7.34 -9.438 -5.184 1 92.06 67 ALA B C 1
ATOM 1447 O O . ALA B 1 67 ? -7.148 -8.32 -4.707 1 92.06 67 ALA B O 1
ATOM 1448 N N . GLY B 1 68 ? -6.41 -10.352 -5.293 1 91.31 68 GLY B N 1
ATOM 1449 C CA . GLY B 1 68 ? -5.031 -10.016 -4.988 1 91.31 68 GLY B CA 1
ATOM 1450 C C . GLY B 1 68 ? -4.5 -8.867 -5.82 1 91.31 68 GLY B C 1
ATOM 1451 O O . GLY B 1 68 ? -3.785 -8 -5.309 1 91.31 68 GLY B O 1
ATOM 1452 N N . TRP B 1 69 ? -4.828 -8.945 -7.094 1 92.06 69 TRP B N 1
ATOM 1453 C CA . TRP B 1 69 ? -4.395 -7.891 -8.008 1 92.06 69 TRP B CA 1
ATOM 1454 C C . TRP B 1 69 ? -5.027 -6.555 -7.641 1 92.06 69 TRP B C 1
ATOM 1456 O O . TRP B 1 69 ? -4.375 -5.512 -7.699 1 92.06 69 TRP B O 1
ATOM 1466 N N . MET B 1 70 ? -6.25 -6.555 -7.285 1 93.88 70 MET B N 1
ATOM 1467 C CA . MET B 1 70 ? -6.922 -5.332 -6.848 1 93.88 70 MET B CA 1
ATOM 1468 C C . MET B 1 70 ? -6.27 -4.773 -5.586 1 93.88 70 MET B C 1
ATOM 1470 O O . MET B 1 70 ? -6.172 -3.557 -5.422 1 93.88 70 MET B O 1
ATOM 1474 N N . HIS B 1 71 ? -5.934 -5.68 -4.703 1 95.06 71 HIS B N 1
ATOM 1475 C CA . HIS B 1 71 ? -5.215 -5.258 -3.508 1 95.06 71 HIS B CA 1
ATOM 1476 C C . HIS B 1 71 ? -3.936 -4.508 -3.871 1 95.06 71 HIS B C 1
ATOM 1478 O O . HIS B 1 71 ? -3.664 -3.438 -3.322 1 95.06 71 HIS B O 1
ATOM 1484 N N . TYR B 1 72 ? -3.125 -5.008 -4.809 1 94.69 72 TYR B N 1
ATOM 1485 C CA . TYR B 1 72 ? -1.907 -4.355 -5.277 1 94.69 72 TYR B CA 1
ATOM 1486 C C . TYR B 1 72 ? -2.205 -2.957 -5.805 1 94.69 72 TYR B C 1
ATOM 1488 O O . TYR B 1 72 ? -1.569 -1.983 -5.395 1 94.69 72 TYR B O 1
ATOM 1496 N N . LEU B 1 73 ? -3.188 -2.9 -6.695 1 94.06 73 LEU B N 1
ATOM 1497 C CA . LEU B 1 73 ? -3.498 -1.651 -7.383 1 94.06 73 LEU B CA 1
ATOM 1498 C C . LEU B 1 73 ? -3.975 -0.593 -6.395 1 94.06 73 LEU B C 1
ATOM 1500 O O . LEU B 1 73 ? -3.59 0.575 -6.492 1 94.06 73 LEU B O 1
ATOM 1504 N N . ALA B 1 74 ? -4.828 -1.002 -5.496 1 96.69 74 ALA B N 1
ATOM 1505 C CA . ALA B 1 74 ? -5.371 -0.068 -4.516 1 96.69 74 ALA B CA 1
ATOM 1506 C C . ALA B 1 74 ? -4.258 0.57 -3.689 1 96.69 74 ALA B C 1
ATOM 1508 O O . ALA B 1 74 ? -4.211 1.793 -3.539 1 96.69 74 ALA B O 1
ATOM 1509 N N . PHE B 1 75 ? -3.357 -0.229 -3.213 1 98.06 75 PHE B N 1
ATOM 1510 C CA . PHE B 1 75 ? -2.322 0.314 -2.342 1 98.06 75 PHE B CA 1
ATOM 1511 C C . PHE B 1 75 ? -1.243 1.018 -3.156 1 98.06 75 PHE B C 1
ATOM 1513 O O . PHE B 1 75 ? -0.663 2.008 -2.705 1 98.06 75 PHE B O 1
ATOM 1520 N N . ASP B 1 76 ? -0.95 0.557 -4.375 1 96.69 76 ASP B N 1
ATOM 1521 C CA . ASP B 1 76 ? -0.026 1.279 -5.246 1 96.69 76 ASP B CA 1
ATOM 1522 C C . ASP B 1 76 ? -0.524 2.695 -5.52 1 96.69 76 ASP B C 1
ATOM 1524 O O . ASP B 1 76 ? 0.25 3.652 -5.469 1 96.69 76 ASP B O 1
ATOM 1528 N N . LEU B 1 77 ? -1.75 2.77 -5.832 1 96.56 77 LEU B N 1
ATOM 1529 C CA . LEU B 1 77 ? -2.332 4.07 -6.137 1 96.56 77 LEU B CA 1
ATOM 1530 C C . LEU B 1 77 ? -2.281 4.984 -4.914 1 96.56 77 LEU B C 1
ATOM 1532 O O . LEU B 1 77 ? -1.876 6.145 -5.02 1 96.56 77 LEU B O 1
ATOM 1536 N N . PHE B 1 78 ? -2.701 4.508 -3.779 1 97.88 78 PHE B N 1
ATOM 1537 C CA . PHE B 1 78 ? -2.717 5.32 -2.566 1 97.88 78 PHE B CA 1
ATOM 1538 C C . PHE B 1 78 ? -1.314 5.812 -2.229 1 97.88 78 PHE B C 1
ATOM 1540 O O . PHE B 1 78 ? -1.118 7 -1.955 1 97.88 78 PHE B O 1
ATOM 1547 N N . VAL B 1 79 ? -0.375 4.887 -2.258 1 97.88 79 VAL B N 1
ATOM 1548 C CA . VAL B 1 79 ? 0.989 5.246 -1.884 1 97.88 79 VAL B CA 1
ATOM 1549 C C . VAL B 1 79 ? 1.566 6.223 -2.904 1 97.88 79 VAL B C 1
ATOM 1551 O O . VAL B 1 79 ? 2.273 7.164 -2.541 1 97.88 79 VAL B O 1
ATOM 1554 N N . GLY B 1 80 ? 1.274 5.965 -4.164 1 98 80 GLY B N 1
ATOM 1555 C CA . GLY B 1 80 ? 1.698 6.914 -5.184 1 98 80 GLY B CA 1
ATOM 1556 C C . GLY B 1 80 ? 1.159 8.312 -4.957 1 98 80 GLY B C 1
ATOM 1557 O O . GLY B 1 80 ? 1.897 9.297 -5.066 1 98 80 GLY B O 1
ATOM 1558 N N . GLU B 1 81 ? -0.103 8.445 -4.645 1 97.75 81 GLU B N 1
ATOM 1559 C CA . GLU B 1 81 ? -0.705 9.742 -4.359 1 97.75 81 GLU B CA 1
ATOM 1560 C C . GLU B 1 81 ? -0.084 10.375 -3.121 1 97.75 81 GLU B C 1
ATOM 1562 O O . GLU B 1 81 ? 0.157 11.586 -3.092 1 97.75 81 GLU B O 1
ATOM 1567 N N . TRP B 1 82 ? 0.07 9.586 -2.096 1 97.25 82 TRP B N 1
ATOM 1568 C CA . TRP B 1 82 ? 0.689 10.078 -0.871 1 97.25 82 TRP B CA 1
ATOM 1569 C C . TRP B 1 82 ? 2.078 10.641 -1.153 1 97.25 82 TRP B C 1
ATOM 1571 O O . TRP B 1 82 ? 2.432 11.711 -0.653 1 97.25 82 TRP B O 1
ATOM 1581 N N . ILE B 1 83 ? 2.873 9.875 -1.952 1 98.31 83 ILE B N 1
ATOM 1582 C CA . ILE B 1 83 ? 4.211 10.336 -2.314 1 98.31 83 ILE B CA 1
ATOM 1583 C C . ILE B 1 83 ? 4.117 11.672 -3.051 1 98.31 83 ILE B C 1
ATOM 1585 O O . ILE B 1 83 ? 4.848 12.609 -2.736 1 98.31 83 ILE B O 1
ATOM 1589 N N . HIS B 1 84 ? 3.234 11.695 -4 1 98.5 84 HIS B N 1
ATOM 1590 C CA . HIS B 1 84 ? 3.064 12.914 -4.789 1 98.5 84 HIS B CA 1
ATOM 1591 C C . HIS B 1 84 ? 2.719 14.102 -3.898 1 98.5 84 HIS B C 1
ATOM 1593 O O . HIS B 1 84 ? 3.363 15.148 -3.977 1 98.5 84 HIS B O 1
ATOM 1599 N N . ARG B 1 85 ? 1.789 13.984 -3.006 1 97.19 85 ARG B N 1
ATOM 1600 C CA . ARG B 1 85 ? 1.34 15.062 -2.137 1 97.19 85 ARG B CA 1
ATOM 1601 C C . ARG B 1 85 ? 2.434 15.469 -1.155 1 97.19 85 ARG B C 1
ATOM 1603 O O . ARG B 1 85 ? 2.693 16.656 -0.963 1 97.19 85 ARG B O 1
ATOM 1610 N N . THR B 1 86 ? 3.025 14.5 -0.583 1 97.25 86 THR B N 1
ATOM 1611 C CA . THR B 1 86 ? 4.074 14.766 0.394 1 97.25 86 THR B CA 1
ATOM 1612 C C . THR B 1 86 ? 5.262 15.469 -0.265 1 97.25 86 THR B C 1
ATOM 1614 O O . THR B 1 86 ? 5.832 16.406 0.303 1 97.25 86 THR B O 1
ATOM 1617 N N . ALA B 1 87 ? 5.59 14.977 -1.435 1 98.06 87 ALA B N 1
ATOM 1618 C CA . ALA B 1 87 ? 6.707 15.578 -2.162 1 98.06 87 ALA B CA 1
ATOM 1619 C C . ALA B 1 87 ? 6.441 17.047 -2.471 1 98.06 87 ALA B C 1
ATOM 1621 O O . ALA B 1 87 ? 7.332 17.891 -2.336 1 98.06 87 ALA B O 1
ATOM 1622 N N . LEU B 1 88 ? 5.227 17.328 -2.891 1 97.56 88 LEU B N 1
ATOM 1623 C CA . LEU B 1 88 ? 4.859 18.719 -3.182 1 97.56 88 LEU B CA 1
ATOM 1624 C C . LEU B 1 88 ? 4.914 19.562 -1.92 1 97.56 88 LEU B C 1
ATOM 1626 O O . LEU B 1 88 ? 5.438 20.688 -1.942 1 97.56 88 LEU B O 1
ATOM 1630 N N . GLU B 1 89 ? 4.398 19.031 -0.853 1 96.62 89 GLU B N 1
ATOM 1631 C CA . GLU B 1 89 ? 4.352 19.766 0.412 1 96.62 89 GLU B CA 1
ATOM 1632 C C . GLU B 1 89 ? 5.758 20.016 0.95 1 96.62 89 GLU B C 1
ATOM 1634 O O . GLU B 1 89 ? 6.016 21.078 1.533 1 96.62 89 GLU B O 1
ATOM 1639 N N . GLU B 1 90 ? 6.609 19.125 0.791 1 97.12 90 GLU B N 1
ATOM 1640 C CA . GLU B 1 90 ? 7.914 19.203 1.438 1 97.12 90 GLU B CA 1
ATOM 1641 C C . GLU B 1 90 ? 8.992 19.672 0.459 1 97.12 90 GLU B C 1
ATOM 1643 O O . GLU B 1 90 ? 10.156 19.812 0.828 1 97.12 90 GLU B O 1
ATOM 1648 N N . GLY B 1 91 ? 8.609 19.891 -0.785 1 97.12 91 GLY B N 1
ATOM 1649 C CA . GLY B 1 91 ? 9.523 20.422 -1.78 1 97.12 91 GLY B CA 1
ATOM 1650 C C . GLY B 1 91 ? 10.539 19.391 -2.258 1 97.12 91 GLY B C 1
ATOM 1651 O O . GLY B 1 91 ? 11.695 19.734 -2.512 1 97.12 91 GLY B O 1
ATOM 1652 N N . ILE B 1 92 ? 10.258 18.172 -2.293 1 97.75 92 ILE B N 1
ATOM 1653 C CA . ILE B 1 92 ? 11.125 17.094 -2.723 1 97.75 92 ILE B CA 1
ATOM 1654 C C . ILE B 1 92 ? 10.773 16.688 -4.152 1 97.75 92 ILE B C 1
ATOM 1656 O O . ILE B 1 92 ? 9.602 16.578 -4.504 1 97.75 92 ILE B O 1
ATOM 1660 N N . ASN B 1 93 ? 11.758 16.562 -5.078 1 98.19 93 ASN B N 1
ATOM 1661 C CA . ASN B 1 93 ? 11.523 15.992 -6.398 1 98.19 93 ASN B CA 1
ATOM 1662 C C . ASN B 1 93 ? 11.305 14.484 -6.324 1 98.19 93 ASN B C 1
ATOM 1664 O O . ASN B 1 93 ? 12.25 13.727 -6.098 1 98.19 93 ASN B O 1
ATOM 1668 N N . ALA B 1 94 ? 10.125 14.023 -6.602 1 98.38 94 ALA B N 1
ATOM 1669 C CA . ALA B 1 94 ? 9.797 12.617 -6.383 1 98.38 94 ALA B CA 1
ATOM 1670 C C . ALA B 1 94 ? 9.586 11.891 -7.707 1 98.38 94 ALA B C 1
ATOM 1672 O O . ALA B 1 94 ? 8.984 10.82 -7.746 1 98.38 94 ALA B O 1
ATOM 1673 N N . ARG B 1 95 ? 9.961 12.391 -8.852 1 98.62 95 ARG B N 1
ATOM 1674 C CA . ARG B 1 95 ? 9.695 11.812 -10.164 1 98.62 95 ARG B CA 1
ATOM 1675 C C . ARG B 1 95 ? 10.219 10.383 -10.25 1 98.62 95 ARG B C 1
ATOM 1677 O O . ARG B 1 95 ? 9.508 9.484 -10.711 1 98.62 95 ARG B O 1
ATOM 1684 N N . LEU B 1 96 ? 11.445 10.242 -9.812 1 98.38 96 LEU B N 1
ATOM 1685 C CA . LEU B 1 96 ? 12.016 8.906 -9.859 1 98.38 96 LEU B CA 1
ATOM 1686 C C . LEU B 1 96 ? 11.273 7.965 -8.914 1 98.38 96 LEU B C 1
ATOM 1688 O O . LEU B 1 96 ? 10.984 6.82 -9.281 1 98.38 96 LEU B O 1
ATOM 1692 N N . ALA B 1 97 ? 11 8.406 -7.691 1 98.62 97 ALA B N 1
ATOM 1693 C CA . ALA B 1 97 ? 10.273 7.582 -6.723 1 98.62 97 ALA B CA 1
ATOM 1694 C C . ALA B 1 97 ? 8.898 7.191 -7.254 1 98.62 97 ALA B C 1
ATOM 1696 O O . ALA B 1 97 ? 8.453 6.055 -7.074 1 98.62 97 ALA B O 1
ATOM 1697 N N . LEU B 1 98 ? 8.25 8.117 -7.91 1 98.88 98 LEU B N 1
ATOM 1698 C CA . LEU B 1 98 ? 6.926 7.844 -8.461 1 98.88 98 LEU B CA 1
ATOM 1699 C C . LEU B 1 98 ? 7.016 6.84 -9.609 1 98.88 98 LEU B C 1
ATOM 1701 O O . LEU B 1 98 ? 6.168 5.953 -9.727 1 98.88 98 LEU B O 1
ATOM 1705 N N . LEU B 1 99 ? 7.98 7 -10.461 1 98.44 99 LEU B N 1
ATOM 1706 C CA . LEU B 1 99 ? 8.195 6.039 -11.539 1 98.44 99 LEU B CA 1
ATOM 1707 C C . LEU B 1 99 ? 8.438 4.641 -10.984 1 98.44 99 LEU B C 1
ATOM 1709 O O . LEU B 1 99 ? 7.855 3.666 -11.469 1 98.44 99 LEU B O 1
ATOM 1713 N N . LEU B 1 100 ? 9.273 4.574 -10.008 1 97.62 100 LEU B N 1
ATOM 1714 C CA . LEU B 1 100 ? 9.586 3.291 -9.391 1 97.62 100 LEU B CA 1
ATOM 1715 C C . LEU B 1 100 ? 8.359 2.705 -8.703 1 97.62 100 LEU B C 1
ATOM 1717 O O . LEU B 1 100 ? 8.133 1.493 -8.742 1 97.62 100 LEU B O 1
ATOM 1721 N N . THR B 1 101 ? 7.59 3.541 -8.008 1 98 101 THR B N 1
ATOM 1722 C CA . THR B 1 101 ? 6.383 3.057 -7.348 1 98 101 THR B CA 1
ATOM 1723 C C . THR B 1 101 ? 5.406 2.48 -8.367 1 98 101 THR B C 1
ATOM 1725 O O . THR B 1 101 ? 4.754 1.466 -8.102 1 98 101 THR B O 1
ATOM 1728 N N . TRP B 1 102 ? 5.348 3.123 -9.484 1 96.62 102 TRP B N 1
ATOM 1729 C CA . TRP B 1 102 ? 4.477 2.654 -10.562 1 96.62 102 TRP B CA 1
ATOM 1730 C C . TRP B 1 102 ? 4.875 1.251 -11.008 1 96.62 102 TRP B C 1
ATOM 1732 O O . TRP B 1 102 ? 4.012 0.403 -11.25 1 96.62 102 TRP B O 1
ATOM 1742 N N . TRP B 1 103 ? 6.137 0.934 -11.047 1 93.38 103 TRP B N 1
ATOM 1743 C CA . TRP B 1 103 ? 6.621 -0.325 -11.602 1 93.38 103 TRP B CA 1
ATOM 1744 C C . TRP B 1 103 ? 6.926 -1.329 -10.5 1 93.38 103 TRP B C 1
ATOM 1746 O O . TRP B 1 103 ? 6.715 -2.533 -10.664 1 93.38 103 TRP B O 1
ATOM 1756 N N . ALA B 1 104 ? 7.488 -0.842 -9.484 1 94.56 104 ALA B N 1
ATOM 1757 C CA . ALA B 1 104 ? 7.945 -1.615 -8.336 1 94.56 104 ALA B CA 1
ATOM 1758 C C . ALA B 1 104 ? 7.672 -0.868 -7.031 1 94.56 104 ALA B C 1
ATOM 1760 O O . ALA B 1 104 ? 8.562 -0.208 -6.488 1 94.56 104 ALA B O 1
ATOM 1761 N N . GLY B 1 105 ? 6.523 -1.062 -6.5 1 96.94 105 GLY B N 1
ATOM 1762 C CA . GLY B 1 105 ? 5.973 -0.258 -5.418 1 96.94 105 GLY B CA 1
ATOM 1763 C C . GLY B 1 105 ? 6.938 -0.082 -4.258 1 96.94 105 GLY B C 1
ATOM 1764 O O . GLY B 1 105 ? 7.324 1.042 -3.93 1 96.94 105 GLY B O 1
ATOM 1765 N N . PRO B 1 106 ? 7.367 -1.182 -3.676 1 97.94 106 PRO B N 1
ATOM 1766 C CA . PRO B 1 106 ? 8.242 -1.056 -2.506 1 97.94 106 PRO B CA 1
ATOM 1767 C C . PRO B 1 106 ? 9.562 -0.357 -2.83 1 97.94 106 PRO B C 1
ATOM 1769 O O . PRO B 1 106 ? 10.125 0.335 -1.976 1 97.94 106 PRO B O 1
ATOM 1772 N N . ALA B 1 107 ? 10.086 -0.556 -4.027 1 97.5 107 ALA B N 1
ATOM 1773 C CA . ALA B 1 107 ? 11.289 0.16 -4.438 1 97.5 107 ALA B CA 1
ATOM 1774 C C . ALA B 1 107 ? 11.055 1.667 -4.457 1 97.5 107 ALA B C 1
ATOM 1776 O O . ALA B 1 107 ? 11.898 2.441 -3.998 1 97.5 107 ALA B O 1
ATOM 1777 N N . GLY B 1 108 ? 9.914 2.049 -5 1 98.38 108 GLY B N 1
ATOM 1778 C CA . GLY B 1 108 ? 9.578 3.463 -5.051 1 98.38 108 GLY B CA 1
ATOM 1779 C C . GLY B 1 108 ? 9.391 4.082 -3.68 1 98.38 108 GLY B C 1
ATOM 1780 O O . GLY B 1 108 ? 9.867 5.188 -3.422 1 98.38 108 GLY B O 1
ATOM 1781 N N . LEU B 1 109 ? 8.656 3.393 -2.814 1 98.12 109 LEU B N 1
ATOM 1782 C CA . LEU B 1 109 ? 8.461 3.887 -1.457 1 98.12 109 LEU B CA 1
ATOM 1783 C C . LEU B 1 109 ? 9.789 4.035 -0.733 1 98.12 109 LEU B C 1
ATOM 1785 O O . LEU B 1 109 ? 10.031 5.043 -0.064 1 98.12 109 LEU B O 1
ATOM 1789 N N . THR B 1 110 ? 10.625 3 -0.842 1 97.12 110 THR B N 1
ATOM 1790 C CA . THR B 1 110 ? 11.93 3.039 -0.197 1 97.12 110 THR B CA 1
ATOM 1791 C C . THR B 1 110 ? 12.75 4.215 -0.712 1 97.12 110 THR B C 1
ATOM 1793 O O . THR B 1 110 ? 13.383 4.934 0.072 1 97.12 110 THR B O 1
ATOM 1796 N N . CYS B 1 111 ? 12.75 4.41 -2.01 1 97.69 111 CYS B N 1
ATOM 1797 C CA . CYS B 1 111 ? 13.445 5.539 -2.625 1 97.69 111 CYS B CA 1
ATOM 1798 C C . CYS B 1 111 ? 12.945 6.859 -2.055 1 97.69 111 CYS B C 1
ATOM 1800 O O . CYS B 1 111 ? 13.742 7.723 -1.691 1 97.69 111 CYS B O 1
ATOM 1802 N N . PHE B 1 112 ? 11.703 7.051 -1.918 1 98.12 112 PHE B N 1
ATOM 1803 C CA . PHE B 1 112 ? 11.125 8.305 -1.45 1 98.12 112 PHE B CA 1
ATOM 1804 C C . PHE B 1 112 ? 11.445 8.531 0.021 1 98.12 112 PHE B C 1
ATOM 1806 O O . PHE B 1 112 ? 11.742 9.656 0.429 1 98.12 112 PHE B O 1
ATOM 1813 N N . LEU B 1 113 ? 11.289 7.488 0.824 1 95.88 113 LEU B N 1
ATOM 1814 C CA . LEU B 1 113 ? 11.602 7.633 2.242 1 95.88 113 LEU B CA 1
ATOM 1815 C C . LEU B 1 113 ? 13.055 8.031 2.441 1 95.88 113 LEU B C 1
ATOM 1817 O O . LEU B 1 113 ? 13.375 8.812 3.346 1 95.88 113 LEU B O 1
ATOM 1821 N N . TRP B 1 114 ? 13.898 7.43 1.612 1 96.25 114 TRP B N 1
ATOM 1822 C CA . TRP B 1 114 ? 15.297 7.832 1.645 1 96.25 114 TRP B CA 1
ATOM 1823 C C . TRP B 1 114 ? 15.453 9.305 1.281 1 96.25 114 TRP B C 1
ATOM 1825 O O . TRP B 1 114 ? 16.172 10.047 1.949 1 96.25 114 TRP B O 1
ATOM 1835 N N . GLN B 1 115 ? 14.836 9.766 0.231 1 97.12 115 GLN B N 1
ATOM 1836 C CA . GLN B 1 115 ? 14.867 11.172 -0.176 1 97.12 115 GLN B CA 1
ATOM 1837 C C . GLN B 1 115 ? 14.367 12.078 0.942 1 97.12 115 GLN B C 1
ATOM 1839 O O . GLN B 1 115 ? 14.945 13.133 1.196 1 97.12 115 GLN B O 1
ATOM 1844 N N . ARG B 1 116 ? 13.312 11.641 1.568 1 94.69 116 ARG B N 1
ATOM 1845 C CA . ARG B 1 116 ? 12.719 12.422 2.645 1 94.69 116 ARG B CA 1
ATOM 1846 C C . ARG B 1 116 ? 13.68 12.547 3.828 1 94.69 116 ARG B C 1
ATOM 1848 O O . ARG B 1 116 ? 13.812 13.617 4.414 1 94.69 116 ARG B O 1
ATOM 1855 N N . ARG B 1 117 ? 14.273 11.445 4.168 1 93.25 117 ARG B N 1
ATOM 1856 C CA . ARG B 1 117 ? 15.242 11.453 5.258 1 93.25 117 ARG B CA 1
ATOM 1857 C C . ARG B 1 117 ? 16.406 12.383 4.945 1 93.25 117 ARG B C 1
ATOM 1859 O O . ARG B 1 117 ? 16.859 13.141 5.812 1 93.25 117 ARG B O 1
ATOM 1866 N N . ARG B 1 118 ? 16.922 12.352 3.768 1 94.62 118 ARG B N 1
ATOM 1867 C CA . ARG B 1 118 ? 18.031 13.188 3.35 1 94.62 118 ARG B CA 1
ATOM 1868 C C . ARG B 1 118 ? 17.656 14.664 3.369 1 94.62 118 ARG B C 1
ATOM 1870 O O . ARG B 1 118 ? 18.453 15.508 3.793 1 94.62 118 ARG B O 1
ATOM 1877 N N . ALA B 1 119 ? 16.516 14.93 2.898 1 92.88 119 ALA B N 1
ATOM 1878 C CA . ALA B 1 119 ? 16.031 16.312 2.879 1 92.88 119 ALA B CA 1
ATOM 1879 C C . ALA B 1 119 ? 15.891 16.859 4.297 1 92.88 119 ALA B C 1
ATOM 1881 O O . ALA B 1 119 ? 16.188 18.031 4.547 1 92.88 119 ALA B O 1
ATOM 1882 N N . GLY B 1 120 ? 15.367 16.031 5.199 1 88.19 120 GLY B N 1
ATOM 1883 C CA . GLY B 1 120 ? 15.25 16.453 6.586 1 88.19 120 GLY B CA 1
ATOM 1884 C C . GLY B 1 120 ? 16.594 16.703 7.25 1 88.19 120 GLY B C 1
ATOM 1885 O O . GLY B 1 120 ? 16.719 17.609 8.07 1 88.19 120 GLY B O 1
ATOM 1886 N N . ARG B 1 121 ? 17.531 15.922 6.848 1 87.94 121 ARG B N 1
ATOM 1887 C CA . ARG B 1 121 ? 18.875 16.094 7.402 1 87.94 121 ARG B CA 1
ATOM 1888 C C . ARG B 1 121 ? 19.531 17.359 6.875 1 87.94 121 ARG B C 1
ATOM 1890 O O . ARG B 1 121 ? 20.266 18.031 7.602 1 87.94 121 ARG B O 1
ATOM 1897 N N . LEU B 1 122 ? 19.219 17.594 5.652 1 86.31 122 LEU B N 1
ATOM 1898 C CA . LEU B 1 122 ? 19.797 18.781 5.035 1 86.31 122 LEU B CA 1
ATOM 1899 C C . LEU B 1 122 ? 19.141 20.047 5.562 1 86.31 122 LEU B C 1
ATOM 1901 O O . LEU B 1 122 ? 19.75 21.125 5.543 1 86.31 122 LEU B O 1
ATOM 1905 N N . ALA B 1 123 ? 17.938 19.984 5.992 1 83.44 123 ALA B N 1
ATOM 1906 C CA . ALA B 1 123 ? 17.219 21.125 6.543 1 83.44 123 ALA B CA 1
ATOM 1907 C C . ALA B 1 123 ? 17.594 21.359 8.008 1 83.44 123 ALA B C 1
ATOM 1909 O O . ALA B 1 123 ? 17.406 22.453 8.531 1 83.44 123 ALA B O 1
ATOM 1910 N N . ALA B 1 124 ? 18.078 20.469 8.672 1 75.5 124 ALA B N 1
ATOM 1911 C CA . ALA B 1 124 ? 18.516 20.625 10.055 1 75.5 124 ALA B CA 1
ATOM 1912 C C . ALA B 1 124 ? 19.953 21.141 10.133 1 75.5 124 ALA B C 1
ATOM 1914 O O . ALA B 1 124 ? 20.281 21.922 11.031 1 75.5 124 ALA B O 1
#

Sequence (248 aa):
MWLAMIVLPRATLTRRLVRAAVPLQAALGLGYVGLIGRGIALGGERVDFTDGESVARGMANPEGMLAGWMHYLAFDLFVGEWIHRTALEEGINARLALLLTWWAGPAGLTCFLWQRRRAGRLAAMWLAMIVLPRATLTRRLVRAAVPLQAALGLGYVGLIGRGIALGGERVDFTDGESVARGMANPEGMLAGWMHYLAFDLFVGEWIHRTALEEGINARLALLLTWWAGPAGLTCFLWQRRRAGRLAA